Protein AF-A0A0D0GR26-F1 (afdb_monomer)

Structure (mmCIF, N/CA/C/O backbone):
data_AF-A0A0D0GR26-F1
#
_entry.id   AF-A0A0D0GR26-F1
#
loop_
_atom_site.group_PDB
_atom_site.id
_atom_site.type_symbol
_atom_site.label_atom_id
_atom_site.label_alt_id
_atom_site.label_comp_id
_atom_site.label_asym_id
_atom_site.label_entity_id
_atom_site.label_seq_id
_atom_site.pdbx_PDB_ins_code
_atom_site.Cartn_x
_atom_site.Cartn_y
_atom_site.Cartn_z
_atom_site.occupancy
_atom_site.B_iso_or_equiv
_atom_site.auth_seq_id
_atom_site.auth_comp_id
_atom_site.auth_asym_id
_atom_site.auth_atom_id
_atom_site.pdbx_PDB_model_num
ATOM 1 N N . MET A 1 1 ? -8.036 4.472 36.539 1.00 63.03 1 MET A N 1
ATOM 2 C CA . MET A 1 1 ? -9.226 4.873 35.751 1.00 63.03 1 MET A CA 1
ATOM 3 C C . MET A 1 1 ? -8.756 5.525 34.466 1.00 63.03 1 MET A C 1
ATOM 5 O O . MET A 1 1 ? -7.852 6.350 34.547 1.00 63.03 1 MET A O 1
ATOM 9 N N . SER A 1 2 ? -9.317 5.154 33.311 1.00 88.88 2 SER A N 1
ATOM 10 C CA . SER A 1 2 ? -8.983 5.806 32.033 1.00 88.88 2 SER A CA 1
ATOM 11 C C . SER A 1 2 ? -9.602 7.210 31.952 1.00 88.88 2 SER A C 1
ATOM 13 O O . SER A 1 2 ? -10.588 7.496 32.636 1.00 88.88 2 SER A O 1
ATOM 15 N N . ALA A 1 3 ? -9.047 8.093 31.115 1.00 91.19 3 ALA A N 1
ATOM 16 C CA . ALA A 1 3 ? -9.607 9.433 30.899 1.00 91.19 3 ALA A CA 1
ATOM 17 C C . ALA A 1 3 ? -11.064 9.371 30.398 1.00 91.19 3 ALA A C 1
ATOM 19 O O . ALA A 1 3 ? -11.921 10.122 30.859 1.00 91.19 3 ALA A O 1
ATOM 20 N N . LEU A 1 4 ? -11.366 8.409 29.519 1.00 91.38 4 LEU A N 1
ATOM 21 C CA . LEU A 1 4 ? -12.717 8.150 29.021 1.00 91.38 4 LEU A CA 1
ATOM 22 C C . LEU A 1 4 ? -13.673 7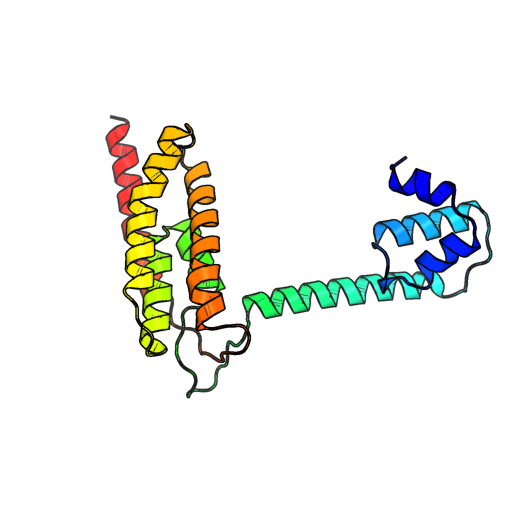.731 30.147 1.00 91.38 4 LEU A C 1
ATOM 24 O O . LEU A 1 4 ? -14.789 8.237 30.229 1.00 91.38 4 LEU A O 1
ATOM 28 N N . GLN A 1 5 ? -13.222 6.870 31.062 1.00 92.38 5 GLN A N 1
ATOM 29 C CA . GLN A 1 5 ? -14.011 6.448 32.219 1.00 92.38 5 GLN A CA 1
ATOM 30 C C . GLN A 1 5 ? -14.347 7.624 33.151 1.00 92.38 5 GLN A C 1
ATOM 32 O O . GLN A 1 5 ? -15.477 7.713 33.619 1.00 92.38 5 GLN A O 1
ATOM 37 N N . GLN A 1 6 ? -13.408 8.553 33.379 1.00 92.69 6 GLN A N 1
ATOM 38 C CA . GLN A 1 6 ? -13.654 9.764 34.181 1.00 92.69 6 GLN A CA 1
ATOM 39 C C . GLN A 1 6 ? -14.668 10.716 33.531 1.00 92.69 6 GLN A C 1
ATOM 41 O O . GLN A 1 6 ? -15.413 11.405 34.227 1.00 92.69 6 GLN A O 1
ATOM 46 N N . ILE A 1 7 ? -14.682 10.788 32.197 1.00 93.88 7 ILE A N 1
ATOM 47 C CA . ILE A 1 7 ? -15.666 11.581 31.453 1.00 93.88 7 ILE A CA 1
ATOM 48 C C . ILE A 1 7 ? -17.049 10.941 31.593 1.00 93.88 7 ILE A C 1
ATOM 50 O O . ILE A 1 7 ? -18.011 11.628 31.929 1.00 93.88 7 ILE A O 1
ATOM 54 N N . LEU A 1 8 ? -17.147 9.626 31.381 1.00 94.00 8 LEU A N 1
ATOM 55 C CA . LEU A 1 8 ? -18.414 8.895 31.457 1.00 94.00 8 LEU A CA 1
ATOM 56 C C . LEU A 1 8 ? -18.993 8.891 32.877 1.00 94.00 8 LEU A C 1
ATOM 58 O O . LEU A 1 8 ? -20.193 9.082 33.039 1.00 94.00 8 LEU A O 1
ATOM 62 N N . SER A 1 9 ? -18.161 8.797 33.918 1.00 92.94 9 SER A N 1
ATOM 63 C CA . SER A 1 9 ? -18.639 8.859 35.305 1.00 92.94 9 SER A CA 1
ATOM 64 C C . SER A 1 9 ? -19.268 10.207 35.678 1.00 92.94 9 SER A C 1
ATOM 66 O O . SER A 1 9 ? -20.011 10.282 36.649 1.00 92.94 9 SER A O 1
ATOM 68 N N . LYS A 1 10 ? -18.984 11.281 34.929 1.00 95.06 10 LYS A N 1
ATOM 69 C CA . LYS A 1 10 ? -19.600 12.606 35.127 1.00 95.06 10 LYS A CA 1
ATOM 70 C C . LYS A 1 10 ? -20.902 12.792 34.343 1.00 95.06 10 LYS A C 1
ATOM 72 O O . LYS A 1 10 ? -21.582 13.792 34.552 1.00 95.06 10 LYS A O 1
ATOM 77 N N . LYS A 1 11 ? -21.241 11.870 33.437 1.00 94.50 11 LYS A N 1
ATOM 78 C CA . LYS A 1 11 ? -22.473 11.932 32.645 1.00 94.50 11 LYS A CA 1
ATOM 79 C C . LYS A 1 11 ? -23.687 11.510 33.456 1.00 94.50 11 LYS A C 1
ATOM 81 O O . LYS A 1 11 ? -23.584 10.701 34.379 1.00 94.50 11 LYS A O 1
ATOM 86 N N . THR A 1 12 ? -24.840 12.046 33.082 1.00 95.81 12 THR A N 1
ATOM 87 C CA . THR A 1 12 ? -26.148 11.647 33.611 1.00 95.81 12 THR A CA 1
ATOM 88 C C . THR A 1 12 ? -26.560 10.270 33.091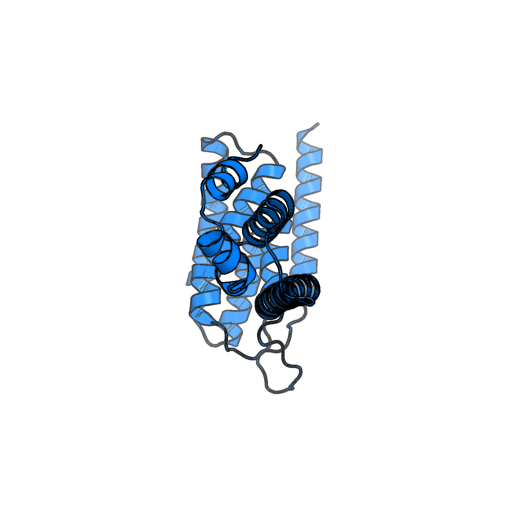 1.00 95.81 12 THR A C 1
ATOM 90 O O . THR A 1 12 ? -26.082 9.821 32.049 1.00 95.81 12 THR A O 1
ATOM 93 N N . ASP A 1 13 ? -27.492 9.606 33.774 1.00 94.94 13 ASP A N 1
ATOM 94 C CA . ASP A 1 13 ? -27.961 8.276 33.360 1.00 94.94 13 ASP A CA 1
ATOM 95 C C . ASP A 1 13 ? -28.618 8.311 31.976 1.00 94.94 13 ASP A C 1
ATOM 97 O O . ASP A 1 13 ? -28.379 7.430 31.159 1.00 94.94 13 ASP A O 1
ATOM 101 N N . LYS A 1 14 ? -29.357 9.384 31.655 1.00 93.56 14 LYS A N 1
ATOM 102 C CA . LYS A 1 14 ? -29.922 9.602 30.311 1.00 93.56 14 LYS A CA 1
ATOM 103 C C . LYS A 1 14 ? -28.841 9.681 29.237 1.00 93.56 14 LYS A C 1
ATOM 105 O O . LYS A 1 14 ? -28.995 9.108 28.161 1.00 93.56 14 LYS A O 1
ATOM 110 N N . GLU A 1 15 ? -27.751 10.390 29.520 1.00 94.06 15 GLU A N 1
ATOM 111 C CA . GLU A 1 15 ? -26.623 10.455 28.598 1.00 94.06 15 GLU A CA 1
ATOM 112 C C . GLU A 1 15 ? -25.936 9.100 28.465 1.00 94.06 15 GLU A C 1
ATOM 114 O O . GLU A 1 15 ? -25.590 8.730 27.355 1.00 94.06 15 GLU A O 1
ATOM 119 N N . LEU A 1 16 ? -25.751 8.339 29.545 1.00 94.25 16 LEU A N 1
ATOM 120 C CA . LEU A 1 16 ? -25.149 7.005 29.470 1.00 94.25 16 LEU A CA 1
ATOM 121 C C . LEU A 1 16 ? -26.048 6.009 28.720 1.00 94.25 16 LEU A C 1
ATOM 123 O O . LEU A 1 16 ? -25.548 5.219 27.919 1.00 94.25 16 LEU A O 1
ATOM 127 N N . LEU A 1 17 ? -27.370 6.098 28.900 1.00 93.19 17 LEU A N 1
ATOM 128 C CA . LEU A 1 17 ? -28.356 5.324 28.141 1.00 93.19 17 LEU A CA 1
ATOM 129 C C . LEU A 1 17 ? -28.271 5.620 26.637 1.00 93.19 17 LEU A C 1
ATOM 131 O O . LEU A 1 17 ? -28.429 4.722 25.812 1.00 93.19 17 LEU A O 1
ATOM 135 N N . PHE A 1 18 ? -27.957 6.862 26.255 1.00 93.69 18 PHE A N 1
ATOM 136 C CA . PHE A 1 18 ? -27.741 7.209 24.851 1.00 93.69 18 PHE A CA 1
ATOM 137 C C . PHE A 1 18 ? -26.588 6.409 24.225 1.00 93.69 18 PHE A C 1
ATOM 139 O O . PHE A 1 18 ? -26.728 5.974 23.082 1.00 93.69 18 PHE A O 1
ATOM 146 N N . TYR A 1 19 ? -25.499 6.159 24.968 1.00 93.56 19 TYR A N 1
ATOM 147 C CA . TYR A 1 19 ? -24.352 5.391 24.464 1.00 93.56 19 TYR A CA 1
ATOM 148 C C . TYR A 1 19 ? -24.732 3.946 24.151 1.00 93.56 19 TYR A C 1
ATOM 150 O O . TYR A 1 19 ? -24.358 3.433 23.098 1.00 93.56 19 TYR A O 1
ATOM 158 N N . ILE A 1 20 ? -25.475 3.299 25.052 1.00 93.12 20 ILE A N 1
ATOM 159 C CA . ILE A 1 20 ? -25.858 1.893 24.880 1.00 93.12 20 ILE A CA 1
ATOM 160 C C . ILE A 1 20 ? -26.982 1.705 23.854 1.00 93.12 20 ILE A C 1
ATOM 162 O O . ILE A 1 20 ? -27.029 0.669 23.205 1.00 93.12 20 ILE A O 1
ATOM 166 N N . ASN A 1 21 ? -27.825 2.722 23.639 1.00 91.44 21 ASN A N 1
ATOM 167 C CA . ASN A 1 21 ? -28.900 2.687 22.641 1.00 91.44 21 ASN A CA 1
ATOM 168 C C . ASN A 1 21 ? -28.448 3.114 21.231 1.00 91.44 21 ASN A C 1
ATOM 170 O O . ASN A 1 21 ? -29.140 2.839 20.256 1.00 91.44 21 ASN A O 1
ATOM 174 N N . ASN A 1 22 ? -27.308 3.802 21.100 1.00 91.12 22 ASN A N 1
ATOM 175 C CA . ASN A 1 22 ? -26.753 4.260 19.819 1.00 91.12 22 ASN A CA 1
ATOM 176 C C . ASN A 1 22 ? -25.344 3.700 19.628 1.00 91.12 22 ASN A C 1
ATOM 178 O O . ASN A 1 22 ? -24.375 4.445 19.451 1.00 91.12 22 ASN A O 1
ATOM 182 N N . ILE A 1 23 ? -25.226 2.375 19.705 1.00 89.69 23 ILE A N 1
ATOM 183 C CA . ILE A 1 23 ? -23.942 1.670 19.681 1.00 89.69 23 ILE A CA 1
ATOM 184 C C . ILE A 1 23 ? -23.119 2.127 18.473 1.00 89.69 23 ILE A C 1
ATOM 186 O O . ILE A 1 23 ? -21.938 2.427 18.622 1.00 89.69 23 ILE A O 1
ATOM 190 N N . ASP A 1 24 ? -23.744 2.251 17.297 1.00 86.88 24 ASP A N 1
ATOM 191 C CA . ASP A 1 24 ? -23.166 2.681 16.015 1.00 86.88 24 ASP A CA 1
ATOM 192 C C . ASP A 1 24 ? -22.475 4.055 16.044 1.00 86.88 24 ASP A C 1
ATOM 194 O O . ASP A 1 24 ? -21.544 4.275 15.268 1.00 86.88 24 ASP A O 1
ATOM 198 N N . LYS A 1 25 ? -22.861 4.946 16.963 1.00 90.81 25 LYS A N 1
ATOM 199 C CA . LYS A 1 25 ? -22.309 6.307 17.087 1.00 90.81 25 LYS A CA 1
ATOM 200 C C . LYS A 1 25 ? -21.126 6.410 18.045 1.00 90.81 25 LYS A C 1
ATOM 202 O O . LYS A 1 25 ? -20.508 7.471 18.148 1.00 90.81 25 LYS A O 1
ATOM 207 N N . HIS A 1 26 ? -20.803 5.332 18.753 1.00 91.88 26 HIS A N 1
ATOM 208 C CA . HIS A 1 26 ? -19.790 5.331 19.802 1.00 91.88 26 HIS A CA 1
ATOM 209 C C . HIS A 1 26 ? -18.787 4.195 19.623 1.00 91.88 26 HIS A C 1
ATOM 211 O O . HIS A 1 26 ? -19.043 3.203 18.940 1.00 91.88 26 HIS A O 1
ATOM 217 N N . THR A 1 27 ? -17.611 4.339 20.233 1.00 91.69 27 THR A N 1
ATOM 218 C CA . THR A 1 27 ? -16.614 3.266 20.261 1.00 91.69 27 THR A CA 1
ATOM 219 C C . THR A 1 27 ? -17.074 2.137 21.177 1.00 91.69 27 THR A C 1
ATOM 221 O O . THR A 1 27 ? -17.760 2.370 22.173 1.00 91.69 27 THR A O 1
ATOM 224 N N . ASP A 1 28 ? -16.650 0.912 20.870 1.00 93.06 28 ASP A N 1
ATOM 225 C CA . ASP A 1 28 ? -17.017 -0.276 21.647 1.00 93.06 28 ASP A CA 1
ATOM 226 C C . ASP A 1 28 ? -16.588 -0.136 23.119 1.00 93.06 28 ASP A C 1
ATOM 228 O O . ASP A 1 28 ? -17.311 -0.529 24.033 1.00 93.06 28 ASP A O 1
ATOM 232 N N . GLU A 1 29 ? -15.438 0.503 23.360 1.00 92.81 29 GLU A N 1
ATOM 233 C CA . GLU A 1 29 ? -14.955 0.839 24.701 1.00 92.81 29 GLU A CA 1
ATOM 234 C C . GLU A 1 29 ? -15.897 1.809 25.431 1.00 92.81 29 GLU A C 1
ATOM 236 O O . GLU A 1 29 ? -16.255 1.562 26.582 1.00 92.81 29 GLU A O 1
ATOM 241 N N . ALA A 1 30 ? -16.344 2.883 24.771 1.00 93.94 30 ALA A N 1
ATOM 242 C CA . ALA A 1 30 ? -17.238 3.863 25.384 1.00 93.94 30 ALA A CA 1
ATOM 243 C C . ALA A 1 30 ? -18.594 3.246 25.761 1.00 93.94 30 ALA A C 1
ATOM 245 O O . ALA A 1 30 ? -19.110 3.525 26.841 1.00 93.94 30 ALA A O 1
ATOM 246 N N . VAL A 1 31 ? -19.137 2.369 24.910 1.00 95.00 31 VAL A N 1
ATOM 247 C CA . VAL A 1 31 ? -20.394 1.647 25.170 1.00 95.00 31 VAL A CA 1
ATOM 248 C C . VAL A 1 31 ? -20.244 0.695 26.363 1.00 95.00 31 VAL A C 1
ATOM 250 O O . VAL A 1 31 ? -21.091 0.693 27.256 1.00 95.00 31 VAL A O 1
ATOM 253 N N . ARG A 1 32 ? -19.138 -0.062 26.444 1.00 94.62 32 ARG A N 1
ATOM 254 C CA . ARG A 1 32 ? -18.857 -0.961 27.582 1.00 94.62 32 ARG A CA 1
ATOM 255 C C . ARG A 1 32 ? -18.706 -0.203 28.897 1.00 94.62 32 ARG A C 1
ATOM 257 O O . ARG A 1 32 ? -19.238 -0.632 29.918 1.00 94.62 32 ARG A O 1
ATOM 264 N N . LEU A 1 33 ? -17.988 0.918 28.876 1.00 95.62 33 LEU A N 1
ATOM 265 C CA . LEU A 1 33 ? -17.796 1.751 30.061 1.00 95.62 33 LEU A CA 1
ATOM 266 C C . LEU A 1 33 ? -19.105 2.414 30.507 1.00 95.62 33 LEU A C 1
ATOM 268 O O . LEU A 1 33 ? -19.358 2.488 31.707 1.00 95.62 33 LEU A O 1
ATOM 272 N N . ALA A 1 34 ? -19.952 2.844 29.567 1.00 94.94 34 ALA A N 1
ATOM 273 C CA . ALA A 1 34 ? -21.267 3.394 29.882 1.00 94.94 34 ALA A CA 1
ATOM 274 C C . ALA A 1 34 ? -22.190 2.344 30.519 1.00 94.94 34 ALA A C 1
ATOM 276 O O . ALA A 1 34 ? -22.806 2.622 31.547 1.00 94.94 34 ALA A O 1
ATOM 277 N N . LEU A 1 35 ? -22.221 1.121 29.975 1.00 94.62 35 LEU A N 1
ATOM 278 C CA . LEU A 1 35 ? -22.966 0.001 30.558 1.00 94.62 35 LEU A CA 1
ATOM 279 C C . LEU A 1 35 ? -22.476 -0.331 31.978 1.00 94.62 35 LEU A C 1
ATOM 281 O O . LEU A 1 35 ? -23.282 -0.507 32.890 1.00 94.62 35 LEU A O 1
ATOM 285 N N . ALA A 1 36 ? -21.157 -0.386 32.183 1.00 94.25 36 ALA A N 1
ATOM 286 C CA . ALA A 1 36 ? -20.570 -0.661 33.494 1.00 94.25 36 ALA A CA 1
ATOM 287 C C . ALA A 1 36 ? -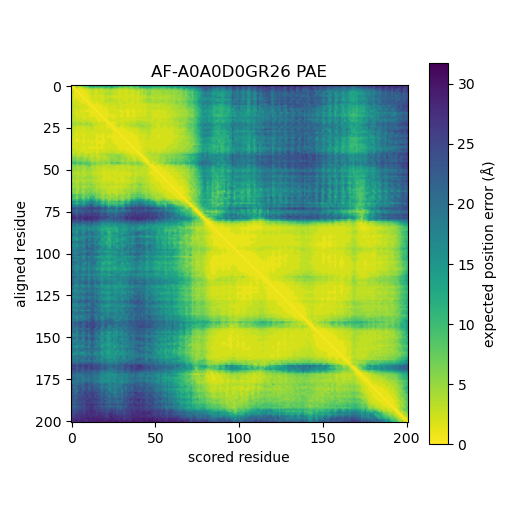20.930 0.415 34.534 1.00 94.25 36 ALA A C 1
ATOM 289 O O . ALA A 1 36 ? -21.221 0.090 35.686 1.00 94.25 36 ALA A O 1
ATOM 290 N N . GLU A 1 37 ? -20.940 1.686 34.130 1.00 94.44 37 GLU A N 1
ATOM 291 C CA . GLU A 1 37 ? -21.315 2.802 35.000 1.00 94.44 37 GLU A CA 1
ATOM 292 C C . GLU A 1 37 ? -22.818 2.791 35.332 1.00 94.44 37 GLU A C 1
ATOM 294 O O . GLU A 1 37 ? -23.176 2.977 36.492 1.00 94.44 37 GLU A O 1
ATOM 299 N N . LEU A 1 38 ? -23.697 2.487 34.370 1.00 94.31 38 LEU A N 1
ATOM 300 C CA . LEU A 1 38 ? -25.141 2.338 34.616 1.00 94.31 38 LEU A CA 1
ATOM 301 C C . LEU A 1 38 ? -25.450 1.202 35.599 1.00 94.31 38 LEU A C 1
ATOM 303 O O . LEU A 1 38 ? -26.243 1.385 36.523 1.00 94.31 38 LEU A O 1
ATOM 307 N N . ARG A 1 39 ? -24.761 0.060 35.466 1.00 92.69 39 ARG A N 1
ATOM 308 C CA . ARG A 1 39 ? -24.864 -1.049 36.428 1.00 92.69 39 ARG A CA 1
ATOM 309 C C . ARG A 1 39 ? -24.407 -0.642 37.819 1.00 92.69 39 ARG A C 1
ATOM 311 O O . ARG A 1 39 ? -25.076 -0.943 38.798 1.00 92.69 39 ARG A O 1
ATOM 318 N N . LYS A 1 40 ? -23.284 0.074 37.917 1.00 93.88 40 LYS A N 1
ATOM 319 C CA . LYS A 1 40 ? -22.771 0.580 39.197 1.00 93.88 40 LYS A CA 1
ATOM 320 C C . LYS A 1 40 ? -23.780 1.502 39.893 1.00 93.88 40 LYS A C 1
ATOM 322 O O . LYS A 1 40 ? -23.813 1.551 41.119 1.00 93.88 40 LYS A O 1
ATOM 327 N N . ARG A 1 41 ? -24.591 2.222 39.115 1.00 93.88 41 ARG A N 1
ATOM 328 C CA . ARG A 1 41 ? -25.653 3.112 39.599 1.00 93.88 41 ARG A CA 1
ATOM 329 C C . ARG A 1 41 ? -26.987 2.405 39.854 1.00 93.88 41 ARG A C 1
ATOM 331 O O . ARG A 1 41 ? -27.920 3.070 40.286 1.00 93.88 41 ARG A O 1
ATOM 338 N N . ASN A 1 42 ? -27.077 1.090 39.622 1.00 90.62 42 ASN A N 1
ATOM 339 C CA . ASN A 1 42 ? -28.315 0.305 39.702 1.00 90.62 42 ASN A CA 1
ATOM 340 C C . ASN A 1 42 ? -29.464 0.900 38.865 1.00 90.62 42 ASN A C 1
ATOM 342 O O . ASN A 1 42 ? -30.618 0.879 39.284 1.00 90.62 42 ASN A O 1
ATOM 346 N N . VAL A 1 43 ? -29.148 1.458 37.693 1.00 91.38 43 VAL A N 1
ATOM 347 C CA . VAL A 1 43 ? -30.166 1.946 36.754 1.00 91.38 43 VAL A CA 1
ATOM 348 C C . VAL A 1 43 ? -30.859 0.747 36.113 1.00 91.38 43 VAL A C 1
ATOM 350 O O . VAL A 1 43 ? -30.189 -0.206 35.714 1.00 91.38 43 VAL A O 1
ATOM 353 N N . GLU A 1 44 ? -32.185 0.797 35.994 1.00 87.94 44 GLU A N 1
ATOM 354 C CA . GLU A 1 44 ? -32.947 -0.228 35.278 1.00 87.94 44 GLU A CA 1
ATOM 355 C C . GLU A 1 44 ? -32.555 -0.245 33.796 1.00 87.94 44 GLU A C 1
ATOM 357 O O . GLU A 1 44 ? -32.579 0.776 33.103 1.00 87.94 44 GLU A O 1
ATOM 362 N N . LEU A 1 45 ? -32.165 -1.425 33.322 1.00 87.56 45 LEU A N 1
ATOM 363 C CA . LEU A 1 45 ? -31.724 -1.663 31.956 1.00 87.56 45 LEU A CA 1
ATOM 364 C C . LEU A 1 45 ? -32.723 -2.582 31.243 1.00 87.56 45 LEU A C 1
ATOM 366 O O . LEU A 1 45 ? -33.307 -3.445 31.894 1.00 87.56 45 LEU A O 1
ATOM 370 N N . PRO A 1 46 ? -32.900 -2.450 29.917 1.00 84.81 46 PRO A N 1
ATOM 371 C CA . PRO A 1 46 ? -33.716 -3.388 29.153 1.00 84.81 46 PRO A CA 1
ATOM 372 C C . PRO A 1 46 ? -33.170 -4.822 29.241 1.00 84.81 46 PRO A C 1
ATOM 374 O O . PRO A 1 46 ? -31.963 -5.025 29.107 1.00 84.81 46 PRO A O 1
ATOM 377 N N . ASP A 1 47 ? -34.058 -5.812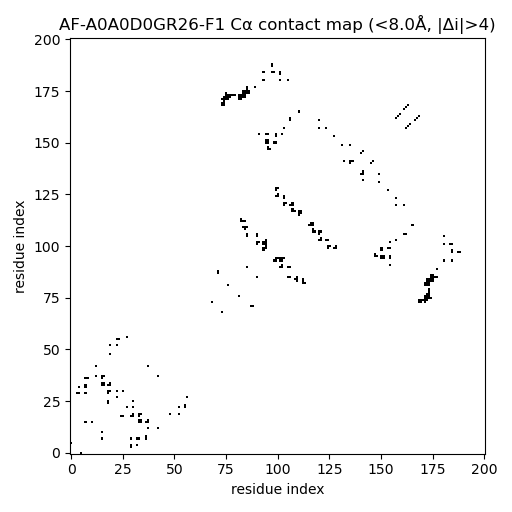 29.369 1.00 80.62 47 ASP A N 1
ATOM 378 C CA . ASP A 1 47 ? -33.713 -7.229 29.598 1.00 80.62 47 ASP A CA 1
ATOM 379 C C . ASP A 1 47 ? -32.771 -7.843 28.541 1.00 80.62 47 ASP A C 1
ATOM 381 O O . ASP A 1 47 ? -32.071 -8.816 28.816 1.00 80.62 47 ASP A O 1
ATOM 385 N N . GLN A 1 48 ? -32.730 -7.283 27.327 1.00 86.44 48 GLN A N 1
ATOM 386 C CA . GLN A 1 48 ? -31.927 -7.788 26.203 1.00 86.44 48 GLN A CA 1
ATOM 387 C C . GLN A 1 48 ? -30.743 -6.892 25.820 1.00 86.44 48 GLN A C 1
ATOM 389 O O . GLN A 1 48 ? -30.000 -7.222 24.896 1.00 86.44 48 GLN A O 1
ATOM 394 N N . ILE A 1 49 ? -30.503 -5.799 26.551 1.00 87.69 49 ILE A N 1
ATOM 395 C CA . ILE A 1 49 ? -29.536 -4.772 26.140 1.00 87.69 49 ILE A CA 1
ATOM 396 C C . ILE A 1 49 ? -28.115 -5.321 25.956 1.00 87.69 49 ILE A C 1
ATOM 398 O O . ILE A 1 49 ? -27.365 -4.861 25.103 1.00 87.69 49 ILE A O 1
ATOM 402 N N . GLU A 1 50 ? -27.730 -6.330 26.736 1.00 87.25 50 GLU A N 1
ATOM 403 C CA . GLU A 1 50 ? -26.404 -6.950 26.644 1.00 87.25 50 GLU A CA 1
ATOM 404 C C . GLU A 1 50 ? -26.236 -7.758 25.362 1.00 87.25 50 GLU A C 1
ATOM 406 O O . GLU A 1 50 ? -25.199 -7.664 24.703 1.00 87.25 50 GLU A O 1
ATOM 411 N N . LEU A 1 51 ? -27.276 -8.512 25.000 1.00 88.44 51 LEU A N 1
ATOM 412 C CA . LEU A 1 51 ? -27.316 -9.290 23.769 1.00 88.44 51 LEU A CA 1
ATOM 413 C C . LEU A 1 51 ? -27.292 -8.352 22.558 1.00 88.44 51 LEU A C 1
ATOM 415 O O . LEU A 1 51 ? -26.534 -8.595 21.618 1.00 88.44 51 LEU A O 1
ATOM 419 N N . ASP A 1 52 ? -28.035 -7.246 22.621 1.00 88.69 52 ASP A N 1
ATOM 420 C CA . ASP A 1 52 ? -28.072 -6.223 21.573 1.00 88.69 52 ASP A CA 1
ATOM 421 C C . ASP A 1 52 ? -26.715 -5.523 21.410 1.00 88.69 52 ASP A C 1
ATOM 423 O O . ASP A 1 52 ? -26.234 -5.332 20.287 1.00 88.69 52 ASP A O 1
ATOM 427 N N . ILE A 1 53 ? -26.046 -5.197 22.523 1.00 92.25 53 ILE A N 1
ATOM 428 C CA . ILE A 1 53 ? -24.696 -4.619 22.516 1.00 92.25 53 ILE A CA 1
ATOM 429 C C . ILE A 1 53 ? -23.686 -5.585 21.894 1.00 92.25 53 ILE A C 1
ATOM 431 O O . ILE A 1 53 ? -22.899 -5.191 21.025 1.00 92.25 53 ILE A O 1
ATOM 435 N N . GLU A 1 54 ? -23.706 -6.853 22.306 1.00 91.06 54 GLU A N 1
ATOM 436 C CA . GLU A 1 54 ? -22.789 -7.861 21.780 1.00 91.06 54 GLU A CA 1
ATOM 437 C C . GLU A 1 54 ? -23.034 -8.128 20.287 1.00 91.06 54 GLU A C 1
ATOM 439 O O . GLU A 1 54 ? -22.078 -8.201 19.503 1.00 91.06 54 GLU A O 1
ATOM 444 N N . ALA A 1 55 ? -24.300 -8.210 19.867 1.00 90.75 55 ALA A N 1
ATOM 445 C CA . ALA A 1 55 ? -24.680 -8.330 18.464 1.00 90.75 55 ALA A CA 1
ATOM 446 C C . ALA A 1 55 ? -24.194 -7.120 17.648 1.00 90.75 55 ALA A C 1
ATOM 448 O O . ALA A 1 55 ? -23.586 -7.296 16.588 1.00 90.75 55 ALA A O 1
ATOM 449 N N . GLY A 1 56 ? -24.364 -5.901 18.169 1.00 89.25 56 GLY A N 1
ATOM 450 C CA . GLY A 1 56 ? -23.877 -4.668 17.548 1.00 89.25 56 GLY A CA 1
ATOM 451 C C . GLY A 1 56 ? -22.357 -4.653 17.345 1.00 89.25 56 GLY A C 1
ATOM 452 O O . GLY A 1 56 ? -21.878 -4.286 16.264 1.00 89.25 56 GLY A O 1
ATOM 453 N N . PHE A 1 57 ? -21.584 -5.110 18.336 1.00 92.81 57 PHE A N 1
ATOM 454 C CA . PHE A 1 57 ? -20.127 -5.244 18.212 1.00 92.81 57 PHE A CA 1
ATOM 455 C C . PHE A 1 57 ? -19.726 -6.302 17.180 1.00 92.81 57 PHE A C 1
ATOM 457 O O . PHE A 1 57 ? -18.848 -6.044 16.352 1.00 92.81 57 PHE A O 1
ATOM 464 N N . LYS A 1 58 ? -20.388 -7.468 17.169 1.00 92.38 58 LYS A N 1
ATOM 465 C CA . LYS A 1 58 ? -20.129 -8.526 16.176 1.00 92.38 58 LYS A CA 1
ATOM 466 C C . LYS A 1 58 ? -20.412 -8.046 14.754 1.00 92.38 58 LYS A C 1
ATOM 468 O O . LYS A 1 58 ? -19.555 -8.204 13.888 1.00 92.38 58 LYS A O 1
ATOM 473 N N . ILE A 1 59 ? -21.554 -7.398 14.518 1.00 89.81 59 ILE A N 1
ATOM 474 C CA . ILE A 1 59 ? -21.921 -6.846 13.203 1.00 89.81 59 ILE A CA 1
ATOM 475 C C . ILE A 1 59 ? -20.883 -5.820 12.734 1.00 89.81 59 ILE A C 1
ATOM 477 O O . ILE A 1 59 ? -20.467 -5.835 11.575 1.00 89.81 59 ILE A O 1
ATOM 481 N N . ARG A 1 60 ? -20.418 -4.940 13.627 1.00 88.50 60 ARG A N 1
ATOM 482 C CA . ARG A 1 60 ? -19.372 -3.963 13.300 1.00 88.50 60 ARG A CA 1
ATOM 483 C C . ARG A 1 60 ? -18.047 -4.633 12.962 1.00 88.50 60 ARG A C 1
ATOM 485 O O . ARG A 1 60 ? -17.426 -4.257 11.969 1.00 88.50 60 ARG A O 1
ATOM 492 N N . ALA A 1 61 ? -17.623 -5.609 13.761 1.00 88.50 61 ALA A N 1
ATOM 493 C CA . ALA A 1 61 ? -16.403 -6.363 13.506 1.00 88.50 61 ALA A CA 1
ATOM 494 C C . ALA A 1 61 ? -16.471 -7.063 12.140 1.00 88.50 61 ALA A C 1
ATOM 496 O O . ALA A 1 61 ? -15.538 -6.933 11.349 1.00 88.50 61 ALA A O 1
ATOM 497 N N . ILE A 1 62 ? -17.600 -7.708 11.822 1.00 88.81 62 ILE A N 1
ATOM 498 C CA . ILE A 1 62 ? -17.854 -8.320 10.510 1.00 88.81 62 ILE A CA 1
ATOM 499 C C . ILE A 1 62 ? -17.753 -7.269 9.401 1.00 88.81 62 ILE A C 1
ATOM 501 O O . ILE A 1 62 ? -16.968 -7.458 8.480 1.00 88.81 62 ILE A O 1
ATOM 505 N N . ARG A 1 63 ? -18.426 -6.118 9.525 1.00 86.75 63 ARG A N 1
ATOM 506 C CA . ARG A 1 63 ? -18.375 -5.039 8.522 1.00 86.75 63 ARG A CA 1
ATOM 507 C C . ARG A 1 63 ? -16.956 -4.507 8.291 1.00 86.75 63 ARG A C 1
ATOM 509 O O . ARG A 1 63 ? -16.571 -4.220 7.160 1.00 86.75 63 ARG A O 1
ATOM 516 N N . VAL A 1 64 ? -16.159 -4.357 9.352 1.00 84.25 64 VAL A N 1
ATOM 517 C CA . VAL A 1 64 ? -14.749 -3.941 9.246 1.00 84.25 64 VAL A CA 1
ATOM 518 C C . VAL A 1 64 ? -13.924 -5.004 8.520 1.00 84.25 64 VAL A C 1
ATOM 520 O O . VAL A 1 64 ? -13.096 -4.663 7.672 1.00 84.25 64 VAL A O 1
ATOM 523 N N . LEU A 1 65 ? -14.152 -6.282 8.826 1.00 82.38 65 LEU A N 1
ATOM 524 C CA . LEU A 1 65 ? -13.480 -7.400 8.169 1.00 82.38 65 LEU A CA 1
ATOM 525 C C . LEU A 1 65 ? -13.892 -7.539 6.700 1.00 82.38 65 LEU A C 1
ATOM 527 O O . LEU A 1 65 ? 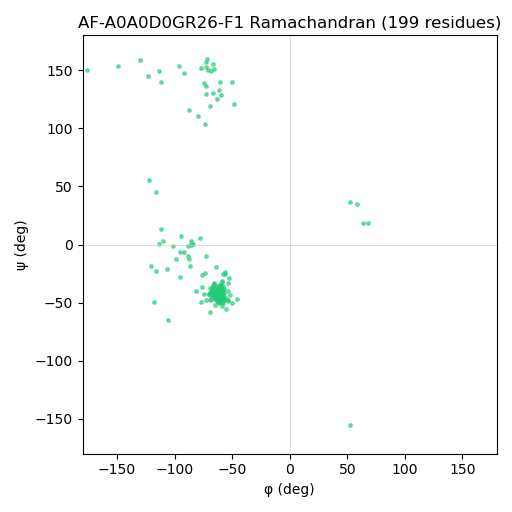-13.017 -7.747 5.864 1.00 82.38 65 LEU A O 1
ATOM 531 N N . GLU A 1 66 ? -15.171 -7.369 6.375 1.00 78.81 66 GLU A N 1
ATOM 532 C CA . GLU A 1 66 ? -15.695 -7.353 5.006 1.00 78.81 66 GLU A CA 1
ATOM 533 C C . GLU A 1 66 ? -15.087 -6.208 4.207 1.00 78.81 66 GLU A C 1
ATOM 535 O O . GLU A 1 66 ? -14.465 -6.459 3.180 1.00 78.81 66 GLU A O 1
ATOM 540 N N . LYS A 1 67 ? -15.114 -4.979 4.735 1.00 75.50 67 LYS A N 1
ATOM 541 C CA . LYS A 1 67 ? -14.464 -3.824 4.100 1.00 75.50 67 LYS A CA 1
ATOM 542 C C . LYS A 1 67 ? -12.965 -4.052 3.899 1.00 75.50 67 LYS A C 1
ATOM 544 O O . LYS A 1 67 ? -12.405 -3.693 2.866 1.00 75.50 67 LYS A O 1
ATOM 549 N N . LYS A 1 68 ? -12.283 -4.664 4.875 1.00 71.31 68 LYS A N 1
ATOM 550 C CA . LYS A 1 68 ? -10.868 -5.037 4.733 1.00 71.31 68 LYS A CA 1
ATOM 551 C C . LYS A 1 68 ? -10.696 -6.090 3.638 1.00 71.31 68 LYS A C 1
ATOM 553 O O . LYS A 1 68 ? -9.781 -5.962 2.836 1.00 71.31 68 LYS A O 1
ATOM 558 N N . LYS A 1 69 ? -11.546 -7.118 3.586 1.00 67.69 69 LYS A N 1
ATOM 559 C CA . LYS A 1 69 ? -11.524 -8.151 2.543 1.00 67.69 69 LYS A CA 1
ATOM 560 C C . LYS A 1 69 ? -11.718 -7.519 1.162 1.00 67.69 69 LYS A C 1
ATOM 562 O O . LYS A 1 69 ? -10.864 -7.742 0.312 1.00 67.69 69 LYS A O 1
ATOM 567 N N . GLU A 1 70 ? -12.727 -6.665 0.993 1.00 63.31 70 GLU A N 1
ATOM 568 C CA . GLU A 1 70 ? -12.991 -5.894 -0.229 1.00 63.31 70 GLU A CA 1
ATOM 569 C C . GLU A 1 70 ? -11.771 -5.097 -0.688 1.00 63.31 70 GLU A C 1
ATOM 571 O O . GLU A 1 70 ? -11.363 -5.255 -1.828 1.00 63.31 70 GLU A O 1
ATOM 576 N N . ILE A 1 71 ? -11.107 -4.342 0.197 1.00 64.50 71 ILE A N 1
ATOM 577 C CA . ILE A 1 71 ? -9.896 -3.564 -0.152 1.00 64.50 71 ILE A CA 1
ATOM 578 C C . ILE A 1 71 ? -8.820 -4.434 -0.816 1.00 64.50 71 ILE A C 1
ATOM 580 O O . ILE A 1 71 ? -8.050 -3.970 -1.659 1.00 64.50 71 ILE A O 1
ATOM 584 N N . TRP A 1 72 ? -8.736 -5.699 -0.416 1.00 59.91 72 TRP A N 1
ATOM 585 C CA . TRP A 1 72 ? -7.637 -6.563 -0.793 1.00 59.91 72 TRP A CA 1
ATOM 586 C C . TRP A 1 72 ? -7.971 -7.641 -1.838 1.00 59.91 72 TRP A C 1
ATOM 588 O O . TRP A 1 72 ? -7.043 -8.174 -2.451 1.00 59.91 72 TRP A O 1
ATOM 598 N N . THR A 1 73 ? -9.245 -7.996 -2.012 1.00 61.22 73 THR A N 1
ATOM 599 C CA . THR A 1 73 ? -9.740 -8.896 -3.072 1.00 61.22 73 THR A CA 1
ATOM 600 C C . THR A 1 73 ? -10.595 -8.154 -4.095 1.00 61.22 73 THR A C 1
ATOM 602 O O . THR A 1 73 ? -11.294 -8.795 -4.873 1.00 61.22 73 THR A O 1
ATOM 605 N N . GLU A 1 74 ? -10.558 -6.819 -4.071 1.00 60.88 74 GLU A N 1
ATOM 606 C CA . GLU A 1 74 ? -11.318 -5.950 -4.961 1.00 60.88 74 GLU A CA 1
ATOM 607 C C . GLU A 1 74 ? -11.159 -6.421 -6.404 1.00 60.88 74 GLU A C 1
ATOM 609 O O . GLU A 1 74 ? -10.042 -6.490 -6.931 1.00 60.88 74 GLU A O 1
ATOM 614 N N . ASN A 1 75 ? -12.304 -6.744 -7.001 1.00 60.34 75 ASN A N 1
ATOM 615 C CA . ASN A 1 75 ? -12.486 -6.948 -8.426 1.00 60.34 75 ASN A CA 1
ATOM 616 C C . ASN A 1 75 ? -11.724 -8.113 -9.068 1.00 60.34 75 ASN A C 1
ATOM 618 O O . ASN A 1 75 ? -11.581 -8.134 -10.289 1.00 60.34 75 ASN A O 1
ATOM 622 N N . VAL A 1 76 ? -11.248 -9.079 -8.279 1.00 61.28 76 VAL A N 1
ATOM 623 C CA . VAL A 1 76 ? -10.716 -10.325 -8.840 1.00 61.28 76 VAL A CA 1
ATOM 624 C C . VAL A 1 76 ? -11.891 -11.173 -9.328 1.00 61.28 76 VAL A C 1
ATOM 626 O O . VAL A 1 76 ? -12.601 -11.766 -8.519 1.00 61.28 76 VAL A O 1
ATOM 629 N N . GLU A 1 77 ? -12.105 -11.207 -10.640 1.00 68.56 77 GLU A N 1
ATOM 630 C CA . GLU A 1 77 ? -13.128 -12.031 -11.287 1.00 68.56 77 GLU A CA 1
ATOM 631 C C . GLU A 1 77 ? -12.483 -13.142 -12.117 1.00 68.56 77 GLU A C 1
ATOM 633 O O . GLU A 1 77 ? -11.487 -12.925 -12.806 1.00 68.56 77 GLU A O 1
ATOM 638 N N . GLU A 1 78 ? -13.069 -14.338 -12.066 1.00 60.69 78 GLU A N 1
ATOM 639 C CA . GLU A 1 78 ? -12.598 -15.508 -12.822 1.00 60.69 78 GLU A CA 1
ATOM 640 C C . GLU A 1 78 ? -13.171 -15.573 -14.251 1.00 60.69 78 GLU A C 1
ATOM 642 O O . GLU A 1 78 ? -12.889 -16.517 -14.988 1.00 60.69 78 GLU A O 1
ATOM 647 N N . TYR A 1 79 ? -13.954 -14.574 -14.680 1.00 61.62 79 TYR A N 1
ATOM 648 C CA . TYR A 1 79 ? -14.469 -14.521 -16.049 1.00 61.62 79 TYR A CA 1
ATOM 649 C C . TYR A 1 79 ? -13.327 -14.321 -17.056 1.00 61.62 79 TYR A C 1
ATOM 651 O O . TYR A 1 79 ? -12.501 -13.416 -16.927 1.00 61.62 79 TYR A O 1
ATOM 659 N N . LEU A 1 80 ? -13.313 -15.162 -18.094 1.00 61.31 80 LEU A N 1
ATOM 660 C CA . LEU A 1 80 ? -12.222 -15.293 -19.069 1.00 61.31 80 LEU A CA 1
ATOM 661 C C . LEU A 1 80 ? -11.877 -13.984 -19.817 1.00 61.31 80 LEU A C 1
ATOM 663 O O . LEU A 1 80 ? -10.752 -13.813 -20.285 1.00 61.31 80 LEU A O 1
ATOM 667 N N . GLU A 1 81 ? -12.837 -13.062 -19.926 1.00 74.94 81 GLU A N 1
ATOM 668 C CA . GLU A 1 81 ? -12.733 -11.829 -20.721 1.00 74.94 81 GLU A CA 1
ATOM 669 C C . GLU A 1 81 ? -12.117 -10.641 -19.964 1.00 74.94 81 GLU A C 1
ATOM 671 O O . GLU A 1 81 ? -11.741 -9.644 -20.582 1.00 74.94 81 GLU A O 1
ATOM 676 N N . ALA A 1 82 ? -11.963 -10.729 -18.639 1.00 82.25 82 ALA A N 1
ATOM 677 C CA . ALA A 1 82 ? -11.368 -9.649 -17.857 1.00 82.25 82 ALA A CA 1
ATOM 678 C C . ALA A 1 82 ? -9.861 -9.489 -18.173 1.00 82.25 82 ALA A C 1
ATOM 680 O O . ALA A 1 82 ? -9.180 -10.476 -18.482 1.00 82.25 82 ALA A O 1
ATOM 681 N N . PRO A 1 83 ? -9.288 -8.274 -18.090 1.00 87.12 83 PRO A N 1
ATOM 682 C CA . PRO A 1 83 ? -7.851 -8.078 -18.268 1.00 87.12 83 PRO A CA 1
ATOM 683 C C . PRO A 1 83 ? -7.045 -8.756 -17.149 1.00 87.12 83 PRO A C 1
ATOM 685 O O . PRO A 1 83 ? -7.503 -8.877 -16.014 1.00 87.12 83 PRO A O 1
ATOM 688 N N . GLU A 1 84 ? -5.816 -9.181 -17.458 1.00 91.25 84 GLU A N 1
ATOM 689 C CA . GLU A 1 84 ? -4.881 -9.719 -16.461 1.00 91.25 84 GLU A CA 1
ATOM 690 C C . GLU A 1 84 ? -4.058 -8.625 -15.802 1.00 91.25 84 GLU A C 1
ATOM 692 O O . GLU A 1 84 ? -3.181 -8.022 -16.435 1.00 91.25 84 GLU A O 1
ATOM 697 N N . TYR A 1 85 ? -4.263 -8.458 -14.498 1.00 92.69 85 TYR A N 1
ATOM 698 C CA . TYR A 1 85 ? -3.465 -7.563 -13.674 1.00 92.69 85 TYR A CA 1
ATOM 699 C C . TYR A 1 85 ? -2.826 -8.306 -12.509 1.00 92.69 85 TYR A C 1
ATOM 701 O O . TYR A 1 85 ? -3.401 -9.214 -11.906 1.00 92.69 85 TYR A O 1
ATOM 709 N N . TYR A 1 86 ? -1.619 -7.881 -12.150 1.00 93.25 86 TYR A N 1
ATOM 710 C CA . TYR A 1 86 ? -1.081 -8.186 -10.836 1.00 93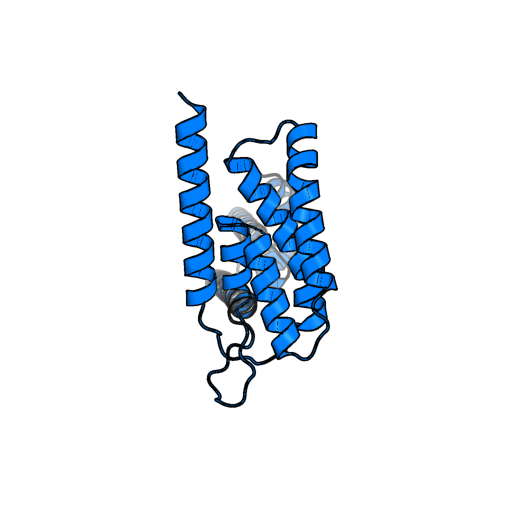.25 86 TYR A CA 1
ATOM 711 C C . TYR A 1 86 ? -1.981 -7.560 -9.772 1.00 93.25 86 TYR A C 1
ATOM 713 O O . TYR A 1 86 ? -2.344 -6.387 -9.882 1.00 93.25 86 TYR A O 1
ATOM 721 N N . THR A 1 87 ? -2.324 -8.334 -8.744 1.00 90.62 87 THR A N 1
ATOM 722 C CA . THR A 1 87 ? -3.191 -7.860 -7.661 1.00 90.62 87 THR A CA 1
ATOM 723 C C . THR A 1 87 ? -2.505 -6.776 -6.838 1.00 90.62 87 THR A C 1
ATOM 725 O O . THR A 1 87 ? -1.276 -6.751 -6.710 1.00 90.62 87 THR A O 1
ATOM 728 N N . LYS A 1 88 ? -3.312 -5.929 -6.186 1.00 89.56 88 LYS A N 1
ATOM 729 C CA . LYS A 1 88 ? -2.829 -4.935 -5.211 1.00 89.56 88 LYS A CA 1
ATOM 730 C C . LYS A 1 88 ? -1.906 -5.588 -4.183 1.00 89.56 88 LYS A C 1
ATOM 732 O O . LYS A 1 88 ? -0.780 -5.145 -3.987 1.00 89.56 88 LYS A O 1
ATOM 737 N N . ARG A 1 89 ? -2.362 -6.695 -3.582 1.00 89.81 89 ARG A N 1
ATOM 738 C CA . ARG A 1 89 ? -1.600 -7.472 -2.592 1.00 89.81 89 ARG A CA 1
ATOM 739 C C . ARG A 1 89 ? -0.224 -7.880 -3.107 1.00 89.81 89 ARG A C 1
ATOM 741 O O . ARG A 1 89 ? 0.756 -7.694 -2.393 1.00 89.81 89 ARG A O 1
ATOM 748 N N . ALA A 1 90 ? -0.156 -8.421 -4.323 1.00 92.81 90 ALA A N 1
ATOM 749 C CA . ALA A 1 90 ? 1.108 -8.844 -4.907 1.00 92.81 90 ALA A CA 1
ATOM 750 C C . ALA A 1 90 ? 2.040 -7.642 -5.099 1.00 92.81 90 ALA A C 1
ATOM 752 O O . ALA A 1 90 ? 3.170 -7.671 -4.628 1.00 92.81 90 ALA A O 1
ATOM 753 N N . ILE A 1 91 ? 1.556 -6.550 -5.694 1.00 94.50 91 ILE A N 1
ATOM 754 C CA . ILE A 1 91 ? 2.368 -5.341 -5.886 1.00 94.50 91 ILE A CA 1
ATOM 755 C C . ILE A 1 91 ? 2.907 -4.829 -4.546 1.00 94.50 91 ILE A C 1
ATOM 757 O O . ILE A 1 91 ? 4.107 -4.590 -4.442 1.00 94.50 91 ILE A O 1
ATOM 761 N N . TYR A 1 92 ? 2.070 -4.728 -3.508 1.00 94.44 92 TYR A N 1
ATOM 762 C CA . TYR A 1 92 ? 2.501 -4.301 -2.173 1.00 94.44 92 TYR A CA 1
ATOM 763 C C . TYR A 1 92 ? 3.589 -5.209 -1.591 1.00 94.44 92 TYR A C 1
ATOM 765 O O . TYR A 1 92 ? 4.650 -4.726 -1.198 1.00 94.44 92 TYR A O 1
ATOM 773 N N . ALA A 1 93 ? 3.341 -6.520 -1.559 1.00 94.56 93 ALA A N 1
ATOM 774 C CA . ALA A 1 93 ? 4.272 -7.481 -0.977 1.00 94.56 93 ALA A CA 1
ATOM 775 C C . ALA A 1 93 ? 5.623 -7.457 -1.698 1.00 94.56 93 ALA A C 1
ATOM 777 O O . ALA A 1 93 ? 6.665 -7.377 -1.053 1.00 94.56 93 ALA A O 1
ATOM 778 N N . PHE A 1 94 ? 5.610 -7.454 -3.032 1.00 94.94 94 PHE A N 1
ATOM 779 C CA . PHE A 1 94 ? 6.836 -7.454 -3.818 1.00 94.94 94 PHE A CA 1
ATOM 780 C C . PHE A 1 94 ? 7.615 -6.139 -3.714 1.00 94.94 94 PHE A C 1
ATOM 782 O O . PHE A 1 94 ? 8.844 -6.158 -3.647 1.00 94.94 94 PHE A O 1
ATOM 789 N N . SER A 1 95 ? 6.907 -5.009 -3.656 1.00 95.69 95 SER A N 1
ATOM 790 C CA . SER A 1 95 ? 7.524 -3.688 -3.502 1.00 95.69 95 SER A CA 1
ATOM 791 C C . SER A 1 95 ? 8.246 -3.543 -2.165 1.00 95.69 95 SER A C 1
ATOM 793 O O . SER A 1 95 ? 9.357 -3.024 -2.115 1.00 95.69 95 SER A O 1
ATOM 795 N N . ILE A 1 96 ? 7.614 -4.014 -1.086 1.00 94.69 96 ILE A N 1
ATOM 796 C CA . ILE A 1 96 ? 8.139 -3.879 0.275 1.00 94.69 96 ILE A CA 1
ATOM 797 C C . ILE A 1 96 ? 9.264 -4.883 0.527 1.00 94.69 96 ILE A C 1
ATOM 799 O O . ILE A 1 96 ? 10.324 -4.486 1.009 1.00 94.69 96 ILE A O 1
ATOM 803 N N . LEU A 1 97 ? 9.042 -6.162 0.201 1.00 91.56 97 LEU A N 1
ATOM 804 C CA . LEU A 1 97 ? 9.961 -7.249 0.550 1.00 91.56 97 LEU A CA 1
ATOM 805 C C . LEU A 1 97 ? 11.204 -7.299 -0.336 1.00 91.56 97 LEU A C 1
ATOM 807 O O . LEU A 1 97 ? 12.277 -7.621 0.162 1.00 91.56 97 LEU A O 1
ATOM 811 N N . PHE A 1 98 ? 11.069 -6.999 -1.629 1.00 90.19 98 PHE A N 1
ATOM 812 C CA . PHE A 1 98 ? 12.194 -7.076 -2.558 1.00 90.19 98 PHE A CA 1
ATOM 813 C C . PHE A 1 98 ? 12.709 -5.687 -2.922 1.00 90.19 98 PHE A C 1
ATOM 815 O O . PHE A 1 98 ? 13.852 -5.353 -2.623 1.00 90.19 98 PHE A O 1
ATOM 822 N N . SER A 1 99 ? 11.892 -4.878 -3.601 1.00 91.19 99 SER A N 1
ATOM 823 C CA . SER A 1 99 ? 12.270 -3.526 -4.025 1.00 91.19 99 SER A CA 1
ATOM 824 C C . SER A 1 99 ? 11.105 -2.809 -4.701 1.00 91.19 99 SER A C 1
ATOM 826 O O . SER A 1 99 ? 10.337 -3.423 -5.452 1.00 91.19 99 SER A O 1
ATOM 828 N N . ILE A 1 100 ? 11.072 -1.479 -4.577 1.00 94.88 100 ILE A N 1
ATOM 829 C CA . ILE A 1 100 ? 10.222 -0.600 -5.394 1.00 94.88 100 ILE A CA 1
ATOM 830 C C . ILE A 1 100 ? 10.402 -0.840 -6.894 1.00 94.88 100 ILE A C 1
ATOM 832 O O . ILE A 1 100 ? 9.440 -0.682 -7.645 1.00 94.88 100 ILE A O 1
ATOM 836 N N . LEU A 1 101 ? 11.577 -1.290 -7.348 1.00 94.19 101 LEU A N 1
ATOM 837 C CA . LEU A 1 101 ? 11.797 -1.636 -8.752 1.00 94.19 101 LEU A CA 1
ATOM 838 C C . LEU A 1 101 ? 10.826 -2.720 -9.243 1.00 94.19 101 LEU A C 1
ATOM 840 O O . LEU A 1 101 ? 10.256 -2.600 -10.328 1.00 94.19 101 LEU A O 1
ATOM 844 N N . ILE A 1 102 ? 10.599 -3.761 -8.435 1.00 94.75 102 ILE A N 1
ATOM 845 C CA . ILE A 1 102 ? 9.705 -4.866 -8.806 1.00 94.75 102 ILE A CA 1
ATOM 846 C C . ILE A 1 102 ? 8.254 -4.391 -8.805 1.00 94.75 102 ILE A C 1
ATOM 848 O O . ILE A 1 102 ? 7.511 -4.660 -9.747 1.00 94.75 102 ILE A O 1
ATOM 852 N N . GLY A 1 103 ? 7.870 -3.613 -7.794 1.00 95.88 103 GLY A N 1
ATOM 853 C CA . GLY A 1 103 ? 6.566 -2.957 -7.745 1.00 95.88 103 GLY A CA 1
ATOM 854 C C . GLY A 1 103 ? 6.277 -2.084 -8.964 1.00 95.88 103 GLY A C 1
ATOM 855 O O . GLY A 1 103 ? 5.213 -2.187 -9.579 1.00 95.88 103 GLY A O 1
ATOM 856 N N . THR A 1 104 ? 7.264 -1.274 -9.345 1.00 96.38 104 THR A N 1
ATOM 857 C CA . THR A 1 104 ? 7.244 -0.400 -10.524 1.00 96.38 104 THR A CA 1
ATOM 858 C C . THR A 1 104 ? 7.010 -1.220 -11.789 1.00 96.38 104 THR A C 1
ATOM 860 O O . THR A 1 104 ? 6.121 -0.894 -12.576 1.00 96.38 104 THR A O 1
ATOM 863 N N . PHE A 1 105 ? 7.751 -2.319 -11.965 1.00 96.00 105 PHE A N 1
ATOM 864 C CA . PHE A 1 105 ? 7.564 -3.242 -13.085 1.00 96.00 105 PHE A CA 1
ATOM 865 C C . PHE A 1 105 ? 6.141 -3.817 -13.124 1.00 96.00 105 PHE A C 1
ATOM 867 O O . PHE A 1 105 ? 5.507 -3.839 -14.182 1.00 96.00 105 PHE A O 1
ATOM 874 N N . MET A 1 106 ? 5.609 -4.247 -11.977 1.00 96.31 106 MET A N 1
ATOM 875 C CA . MET A 1 106 ? 4.268 -4.827 -11.899 1.00 96.31 106 MET A CA 1
ATOM 876 C C . MET A 1 106 ? 3.177 -3.800 -12.247 1.00 96.31 106 MET A C 1
ATOM 878 O O . MET A 1 106 ? 2.297 -4.104 -13.054 1.00 96.31 106 MET A O 1
ATOM 882 N N . ILE A 1 107 ? 3.256 -2.565 -11.734 1.00 95.81 107 ILE A N 1
ATOM 883 C CA . ILE A 1 107 ? 2.309 -1.492 -12.092 1.00 95.81 107 ILE A CA 1
ATOM 884 C C . ILE A 1 107 ? 2.453 -1.091 -13.562 1.00 95.81 107 ILE A C 1
ATOM 886 O O . ILE A 1 107 ? 1.443 -0.942 -14.251 1.00 95.81 107 ILE A O 1
ATOM 890 N N . ALA A 1 108 ? 3.680 -0.944 -14.069 1.00 96.38 108 ALA A N 1
ATOM 891 C CA . ALA A 1 108 ? 3.918 -0.634 -15.476 1.00 96.38 108 ALA A CA 1
ATOM 892 C C . ALA A 1 108 ? 3.327 -1.721 -16.389 1.00 96.38 108 ALA A C 1
ATOM 894 O O . ALA A 1 108 ? 2.686 -1.404 -17.391 1.00 96.38 108 ALA A O 1
ATOM 895 N N . SER A 1 109 ? 3.457 -2.999 -16.011 1.00 95.62 109 SER A N 1
ATOM 896 C CA . SER A 1 109 ? 2.815 -4.098 -16.732 1.00 95.62 109 SER A CA 1
ATOM 897 C C . SER A 1 109 ? 1.292 -3.991 -16.706 1.00 95.62 109 SER A C 1
ATOM 899 O O . SER A 1 109 ? 0.681 -4.232 -17.745 1.00 95.62 109 SER A O 1
ATOM 901 N N . ASN A 1 110 ? 0.681 -3.656 -15.568 1.00 94.94 110 ASN A N 1
ATOM 902 C CA . ASN A 1 110 ? -0.770 -3.489 -15.490 1.00 94.94 110 ASN A CA 1
ATOM 903 C C . ASN A 1 110 ? -1.238 -2.315 -16.356 1.00 94.94 110 ASN A C 1
ATOM 905 O O . ASN A 1 110 ? -2.210 -2.447 -17.094 1.00 94.94 110 ASN A O 1
ATOM 909 N N . ARG A 1 111 ? -0.525 -1.180 -16.323 1.00 94.19 111 ARG A N 1
ATOM 910 C CA . ARG A 1 111 ? -0.845 -0.006 -17.153 1.00 94.19 111 ARG A CA 1
ATOM 911 C C . ARG A 1 111 ? -0.712 -0.311 -18.635 1.00 94.19 111 ARG A C 1
ATOM 913 O O . ARG A 1 111 ? -1.603 0.060 -19.390 1.00 94.19 111 ARG A O 1
ATOM 920 N N . LYS A 1 112 ? 0.321 -1.060 -19.032 1.00 94.50 112 LYS A N 1
ATOM 921 C CA . LYS A 1 112 ? 0.467 -1.547 -20.407 1.00 94.50 112 LYS A CA 1
ATOM 922 C C . LYS A 1 112 ? -0.740 -2.386 -20.832 1.00 94.50 112 LYS A C 1
ATOM 924 O O . LYS A 1 112 ? -1.289 -2.137 -21.899 1.00 94.50 112 LYS A O 1
ATOM 929 N N . THR A 1 113 ? -1.171 -3.338 -19.999 1.00 92.56 113 THR A N 1
ATOM 930 C CA . THR A 1 113 ? -2.376 -4.145 -20.265 1.00 92.56 113 THR A CA 1
ATOM 931 C C . THR A 1 113 ? -3.631 -3.267 -20.368 1.00 92.56 113 THR A C 1
ATOM 933 O O . THR A 1 113 ? -4.479 -3.517 -21.214 1.00 92.56 113 THR A O 1
ATOM 936 N N . ALA A 1 114 ? -3.722 -2.202 -19.570 1.00 90.75 114 ALA A N 1
ATOM 937 C CA . ALA A 1 114 ? -4.814 -1.229 -19.617 1.00 90.75 114 ALA A CA 1
ATOM 938 C C . ALA A 1 114 ? -4.710 -0.201 -20.767 1.00 90.75 114 ALA A C 1
ATOM 940 O O . ALA A 1 114 ? -5.482 0.755 -20.792 1.00 90.75 114 ALA A O 1
ATOM 941 N N . GLY A 1 115 ? -3.736 -0.329 -21.679 1.00 91.25 115 GLY A N 1
ATOM 942 C CA . GLY A 1 115 ? -3.519 0.627 -22.774 1.00 91.25 115 GLY A CA 1
ATOM 943 C C . GLY A 1 115 ? -3.034 2.011 -22.323 1.00 91.25 115 GLY A C 1
ATOM 944 O O . GLY A 1 115 ? -3.149 2.983 -23.066 1.00 91.25 115 GLY A O 1
ATOM 945 N N . LYS A 1 116 ? -2.506 2.123 -21.100 1.00 92.31 116 LYS A N 1
ATOM 946 C CA . LYS A 1 116 ? -2.014 3.371 -20.510 1.00 92.31 116 LYS A CA 1
ATOM 947 C C . LYS A 1 116 ? -0.501 3.522 -20.687 1.00 92.31 116 LYS A C 1
ATOM 949 O O . LYS A 1 116 ? 0.254 2.555 -20.729 1.00 92.31 116 LYS A O 1
ATOM 954 N N . GLU A 1 117 ? -0.076 4.781 -20.707 1.00 94.25 117 GLU A N 1
ATOM 955 C CA . GLU A 1 117 ? 1.318 5.242 -20.658 1.00 94.25 117 GLU A CA 1
ATOM 956 C C . GLU A 1 117 ? 2.092 4.570 -19.494 1.00 94.25 117 GLU A C 1
ATOM 958 O O . GLU A 1 117 ? 1.522 4.400 -18.417 1.00 94.25 117 GLU A O 1
ATOM 963 N N . ILE A 1 118 ? 3.358 4.173 -19.680 1.00 96.75 118 ILE A N 1
ATOM 964 C CA . ILE A 1 118 ? 4.149 3.433 -18.666 1.00 96.75 118 ILE A CA 1
ATOM 965 C C . ILE A 1 118 ? 5.381 4.185 -18.142 1.00 96.75 118 ILE A C 1
ATOM 967 O O . ILE A 1 118 ? 5.846 3.904 -17.036 1.00 96.75 118 ILE A O 1
ATOM 971 N N . TRP A 1 119 ? 5.910 5.141 -18.900 1.00 96.19 119 TRP A N 1
ATOM 972 C CA . TRP A 1 119 ? 7.107 5.920 -18.601 1.00 96.19 119 TRP A CA 1
ATOM 973 C C . TRP A 1 119 ? 6.977 6.731 -17.327 1.00 96.19 119 TRP A C 1
ATOM 975 O O . TRP A 1 119 ? 7.948 6.816 -16.588 1.00 96.19 119 TRP A O 1
ATOM 985 N N . SER A 1 120 ? 5.796 7.259 -17.007 1.00 95.69 120 SER A N 1
ATOM 986 C CA . SER A 1 120 ? 5.579 7.941 -15.723 1.00 95.69 120 SER A CA 1
ATOM 987 C C . SER A 1 120 ? 5.829 7.025 -14.516 1.00 95.69 120 SER A C 1
ATOM 989 O O . SER A 1 120 ? 6.387 7.471 -13.515 1.00 95.69 120 SER A O 1
ATOM 991 N N . VAL A 1 121 ? 5.482 5.736 -14.619 1.00 96.38 121 VAL A N 1
ATOM 992 C CA . VAL A 1 121 ? 5.760 4.739 -13.569 1.00 96.38 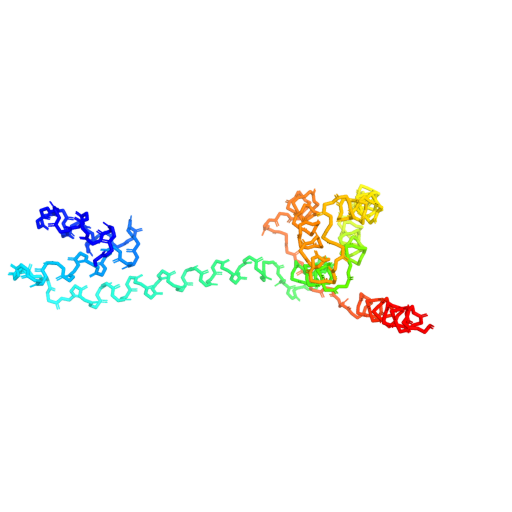121 VAL A CA 1
ATOM 993 C C . VAL A 1 121 ? 7.244 4.407 -13.534 1.00 96.38 121 VAL A C 1
ATOM 995 O O . VAL A 1 121 ? 7.852 4.425 -12.471 1.00 96.38 121 VAL A O 1
ATOM 998 N N . ILE A 1 122 ? 7.841 4.146 -14.700 1.00 96.62 122 ILE A N 1
ATOM 999 C CA . ILE A 1 122 ? 9.267 3.813 -14.818 1.00 96.62 122 ILE A CA 1
ATOM 1000 C C . ILE A 1 122 ? 10.132 4.950 -14.262 1.00 96.62 122 ILE A C 1
ATOM 1002 O O . ILE A 1 122 ? 11.038 4.698 -13.471 1.00 96.62 122 ILE A O 1
ATOM 1006 N N . LEU A 1 123 ? 9.818 6.197 -14.621 1.00 97.31 123 LEU A N 1
ATOM 1007 C CA . LEU A 1 123 ? 10.502 7.386 -14.126 1.00 97.31 123 LEU A CA 1
ATOM 1008 C C . LEU A 1 123 ? 10.390 7.494 -12.605 1.00 97.31 123 LEU A C 1
ATOM 1010 O O . LEU A 1 123 ? 11.400 7.728 -11.948 1.00 97.31 123 LEU A O 1
ATOM 1014 N N . PHE A 1 124 ? 9.199 7.270 -12.039 1.00 97.31 124 PHE A N 1
ATOM 1015 C CA . PHE A 1 124 ? 9.031 7.218 -10.587 1.00 97.31 124 PHE A CA 1
ATOM 1016 C C . PHE A 1 124 ? 9.941 6.161 -9.951 1.00 97.31 124 PHE A C 1
ATOM 1018 O O . PHE A 1 124 ? 10.644 6.472 -8.993 1.00 97.31 124 PHE A O 1
ATOM 1025 N N . GLY A 1 125 ? 9.969 4.940 -10.494 1.00 96.56 125 GLY A N 1
ATOM 1026 C CA . GLY A 1 125 ? 10.808 3.865 -9.968 1.00 96.56 125 GLY A CA 1
ATOM 1027 C C . GLY A 1 125 ? 12.295 4.220 -9.995 1.00 96.56 125 GLY A C 1
ATOM 1028 O O . GLY A 1 125 ? 12.974 4.075 -8.982 1.00 96.56 125 GLY A O 1
ATOM 1029 N N . ILE A 1 126 ? 12.788 4.750 -11.120 1.00 96.44 126 ILE A N 1
ATOM 1030 C CA . ILE A 1 126 ? 14.185 5.189 -11.272 1.00 96.44 126 ILE A CA 1
ATOM 1031 C C . ILE A 1 126 ? 14.520 6.299 -10.269 1.00 96.44 126 ILE A C 1
ATOM 1033 O O . ILE A 1 126 ? 15.521 6.201 -9.558 1.00 96.44 126 ILE A O 1
ATOM 1037 N N . LEU A 1 127 ? 13.676 7.332 -10.180 1.00 97.44 127 LEU A N 1
ATOM 1038 C CA . LEU A 1 127 ? 13.879 8.446 -9.254 1.00 97.44 127 LEU A CA 1
ATOM 1039 C C . LEU A 1 127 ? 13.877 7.968 -7.805 1.00 97.44 127 LEU A C 1
ATOM 1041 O O . LEU A 1 127 ? 14.766 8.340 -7.046 1.00 97.44 127 LEU A O 1
ATOM 1045 N N . TYR A 1 128 ? 12.922 7.119 -7.429 1.00 96.50 128 TYR A N 1
ATOM 1046 C CA . TYR A 1 128 ? 12.831 6.583 -6.079 1.00 96.50 128 TYR A CA 1
ATOM 1047 C C . TYR A 1 128 ? 14.084 5.779 -5.710 1.00 96.50 128 TYR A C 1
ATOM 1049 O O . TYR A 1 128 ? 14.656 5.996 -4.646 1.00 96.50 128 TYR A O 1
ATOM 1057 N N . ILE A 1 129 ? 14.543 4.889 -6.595 1.00 93.62 129 ILE A N 1
ATOM 1058 C CA . ILE A 1 129 ? 15.731 4.056 -6.355 1.00 93.62 129 ILE A CA 1
ATOM 1059 C C . ILE A 1 129 ? 16.996 4.911 -6.220 1.00 93.62 129 ILE A C 1
ATOM 1061 O O . ILE A 1 129 ? 17.860 4.576 -5.415 1.00 93.62 129 ILE A O 1
ATOM 1065 N N . GLY A 1 130 ? 17.107 6.012 -6.967 1.00 93.31 130 GLY A N 1
ATOM 1066 C CA . GLY A 1 130 ? 18.229 6.945 -6.835 1.00 93.31 130 GLY A CA 1
ATOM 1067 C C . GLY A 1 130 ? 18.154 7.823 -5.580 1.00 93.31 130 GLY A C 1
ATOM 1068 O O . GLY A 1 130 ? 19.160 8.025 -4.904 1.00 93.31 130 GLY A O 1
ATOM 1069 N N . LEU A 1 131 ? 16.966 8.338 -5.249 1.00 95.56 131 LEU A N 1
ATOM 1070 C CA . LEU A 1 131 ? 16.767 9.303 -4.161 1.00 95.56 131 LEU A CA 1
ATOM 1071 C C . LEU A 1 131 ? 16.690 8.649 -2.781 1.00 95.56 131 LEU A C 1
ATOM 1073 O O . LEU A 1 131 ? 17.226 9.201 -1.822 1.00 95.56 131 LEU A O 1
ATOM 1077 N N . ALA A 1 132 ? 16.024 7.500 -2.651 1.00 93.75 132 ALA A N 1
ATOM 1078 C CA . ALA A 1 132 ? 15.773 6.891 -1.348 1.00 93.75 132 ALA A CA 1
ATOM 1079 C C . ALA A 1 132 ? 17.072 6.569 -0.587 1.00 93.75 132 ALA A C 1
ATOM 1081 O O . ALA A 1 132 ? 17.174 6.997 0.560 1.00 93.75 132 ALA A O 1
ATOM 1082 N N . PRO A 1 133 ? 18.105 5.936 -1.179 1.00 91.88 133 PRO A N 1
ATOM 1083 C CA . PRO A 1 133 ? 19.367 5.699 -0.478 1.00 91.88 133 PRO A CA 1
ATOM 1084 C C . PRO A 1 133 ? 20.041 6.993 -0.009 1.00 91.88 133 PRO A C 1
ATOM 1086 O O . PRO A 1 133 ? 20.552 7.042 1.106 1.00 91.88 133 PRO A O 1
ATOM 1089 N N . PHE A 1 134 ? 19.991 8.057 -0.820 1.00 93.81 134 PHE A N 1
ATOM 1090 C CA . PHE A 1 134 ? 20.549 9.360 -0.455 1.00 93.81 134 PHE A CA 1
ATOM 1091 C C . PHE A 1 134 ? 19.828 9.968 0.755 1.00 93.81 134 PHE A C 1
ATOM 1093 O O . PHE A 1 134 ? 20.474 10.406 1.704 1.00 93.81 134 PHE A O 1
ATOM 1100 N N . VAL A 1 135 ? 18.491 9.942 0.757 1.00 93.88 135 VAL A N 1
ATOM 1101 C CA . VAL A 1 135 ? 17.681 10.427 1.885 1.00 93.88 135 VAL A CA 1
ATOM 1102 C C . VAL A 1 135 ? 17.959 9.609 3.144 1.00 93.88 135 VAL A C 1
ATOM 1104 O O . VAL A 1 135 ? 18.180 10.191 4.202 1.00 93.88 135 VAL A O 1
ATOM 1107 N N . MET A 1 136 ? 17.987 8.279 3.033 1.00 93.38 136 MET A N 1
ATOM 1108 C CA . MET A 1 136 ? 18.221 7.380 4.169 1.00 93.38 136 MET A CA 1
ATOM 1109 C C . MET A 1 136 ? 19.617 7.572 4.771 1.00 93.38 136 MET A C 1
ATOM 1111 O O . MET A 1 136 ? 19.746 7.614 5.994 1.00 93.38 136 MET A O 1
ATOM 1115 N N . ALA A 1 137 ? 20.639 7.761 3.931 1.00 91.38 137 ALA A N 1
ATOM 1116 C CA . ALA A 1 137 ? 21.993 8.082 4.375 1.00 91.38 137 ALA A CA 1
ATOM 1117 C C . ALA A 1 137 ? 22.052 9.451 5.073 1.00 91.38 137 ALA A C 1
ATOM 1119 O O . ALA A 1 137 ? 22.631 9.567 6.150 1.00 91.38 137 ALA A O 1
ATOM 1120 N N . PHE A 1 138 ? 21.396 10.473 4.512 1.00 93.25 138 PHE A N 1
ATOM 1121 C CA . PHE A 1 138 ? 21.354 11.820 5.091 1.00 93.25 138 PHE A CA 1
ATOM 1122 C C . PHE A 1 138 ? 20.739 11.843 6.503 1.00 93.25 138 PHE A C 1
ATOM 1124 O O . PHE A 1 138 ? 21.204 12.576 7.376 1.00 93.25 138 PHE A O 1
ATOM 1131 N N . ILE A 1 139 ? 19.723 11.011 6.753 1.00 93.88 139 ILE A N 1
ATOM 1132 C CA . ILE A 1 139 ? 19.053 10.900 8.060 1.00 93.88 139 ILE A CA 1
ATOM 1133 C C . ILE A 1 139 ? 19.608 9.776 8.951 1.00 93.88 139 ILE A C 1
ATOM 1135 O O . ILE A 1 139 ? 19.047 9.531 10.016 1.00 93.88 139 ILE A O 1
ATOM 1139 N N . HIS A 1 140 ? 20.702 9.117 8.555 1.00 91.12 140 HIS A N 1
ATOM 1140 C CA . HIS A 1 140 ? 21.355 8.035 9.310 1.00 91.12 140 HIS A CA 1
ATOM 1141 C C . HIS A 1 140 ? 20.434 6.827 9.607 1.00 91.12 140 HIS A C 1
ATOM 1143 O O . HIS A 1 140 ? 20.518 6.204 10.669 1.00 91.12 140 HIS A O 1
ATOM 1149 N N . LEU A 1 141 ? 19.533 6.499 8.673 1.00 90.44 141 LEU A N 1
ATOM 1150 C CA . LEU A 1 141 ? 18.625 5.343 8.729 1.00 90.44 141 LEU A CA 1
ATOM 1151 C C . LEU A 1 141 ? 18.923 4.346 7.597 1.00 90.44 141 LEU A C 1
ATOM 1153 O O . LEU A 1 141 ? 18.035 3.852 6.918 1.00 90.44 141 LEU A O 1
ATOM 1157 N N . ASP A 1 142 ? 20.185 4.030 7.371 1.00 81.00 142 ASP A N 1
ATOM 1158 C CA . ASP A 1 142 ? 20.666 3.198 6.262 1.00 81.00 142 ASP A CA 1
ATOM 1159 C C . ASP A 1 142 ? 20.688 1.684 6.566 1.00 81.00 142 ASP A C 1
ATOM 1161 O O . ASP A 1 142 ? 20.990 0.868 5.698 1.00 81.00 142 ASP A O 1
ATOM 1165 N N . LYS A 1 143 ? 20.309 1.275 7.784 1.00 84.69 143 LYS A N 1
ATOM 1166 C CA . LYS A 1 143 ? 20.243 -0.144 8.183 1.00 84.69 143 LYS A CA 1
ATOM 1167 C C . LYS A 1 143 ? 19.064 -0.889 7.545 1.00 84.69 143 LYS A C 1
ATOM 1169 O O . LYS A 1 143 ? 17.987 -0.330 7.342 1.00 84.69 143 LYS A O 1
ATOM 1174 N N . VAL A 1 144 ? 19.233 -2.203 7.372 1.00 79.56 144 VAL A N 1
ATOM 1175 C CA . VAL A 1 144 ? 18.269 -3.119 6.724 1.00 79.56 144 VAL A CA 1
ATOM 1176 C C . VAL A 1 144 ? 16.804 -2.942 7.175 1.00 79.56 144 VAL A C 1
ATOM 1178 O O . VAL A 1 144 ? 15.944 -2.837 6.301 1.00 79.56 144 VAL A O 1
ATOM 1181 N N . PRO A 1 145 ? 16.456 -2.840 8.479 1.00 87.31 145 PRO A N 1
ATOM 1182 C CA . PRO A 1 145 ? 15.057 -2.669 8.887 1.00 87.31 145 PRO A CA 1
ATOM 1183 C C . PRO A 1 145 ? 14.409 -1.391 8.338 1.00 87.31 145 PRO A C 1
ATOM 1185 O O . PRO A 1 145 ? 13.227 -1.387 7.994 1.00 87.31 145 PRO A O 1
ATOM 1188 N N . TYR A 1 146 ? 15.183 -0.311 8.225 1.00 90.25 146 TYR A N 1
ATOM 1189 C CA . TYR A 1 146 ? 14.689 0.968 7.734 1.00 90.25 146 TYR A CA 1
ATOM 1190 C C . TYR A 1 146 ? 14.450 0.950 6.224 1.00 90.25 146 TYR A C 1
ATOM 1192 O O . TYR A 1 146 ? 13.570 1.664 5.744 1.00 90.25 146 TYR A O 1
ATOM 1200 N N . TRP A 1 147 ? 15.132 0.077 5.478 1.00 89.38 147 TRP A N 1
ATOM 1201 C CA . TRP A 1 147 ? 14.869 -0.101 4.051 1.00 89.38 147 TRP A CA 1
ATOM 1202 C C . TRP A 1 147 ? 13.444 -0.594 3.778 1.00 89.38 147 TRP A C 1
ATOM 1204 O O . TRP A 1 147 ? 12.786 -0.109 2.860 1.00 89.38 147 TRP A O 1
ATOM 1214 N N . TYR A 1 148 ? 12.905 -1.473 4.628 1.00 92.00 148 TYR A N 1
ATOM 1215 C CA . TYR A 1 148 ? 11.505 -1.896 4.523 1.00 92.00 148 TYR A CA 1
ATOM 1216 C C . TYR A 1 148 ? 10.523 -0.750 4.808 1.00 92.00 148 TYR A C 1
ATOM 1218 O O . TYR A 1 148 ? 9.459 -0.685 4.188 1.00 92.00 148 TYR A O 1
ATOM 1226 N N . ILE A 1 149 ? 10.872 0.177 5.708 1.00 92.81 149 ILE A N 1
ATOM 1227 C CA . ILE A 1 149 ? 10.070 1.382 5.978 1.00 92.81 149 ILE A CA 1
ATOM 1228 C C . ILE A 1 149 ? 10.105 2.318 4.770 1.00 92.81 149 ILE A C 1
ATOM 1230 O O . ILE A 1 149 ? 9.048 2.764 4.318 1.00 92.81 149 ILE A O 1
ATOM 1234 N N . ALA A 1 150 ? 11.294 2.561 4.213 1.00 93.56 150 ALA A N 1
ATOM 1235 C CA . ALA A 1 150 ? 11.457 3.343 2.997 1.00 93.56 150 ALA A CA 1
ATOM 1236 C C . ALA A 1 150 ? 10.608 2.739 1.872 1.00 93.56 150 ALA A C 1
ATOM 1238 O O . ALA A 1 150 ? 9.715 3.419 1.359 1.00 93.56 150 ALA A O 1
ATOM 1239 N N . ASN A 1 151 ? 10.788 1.449 1.565 1.00 95.00 151 ASN A N 1
ATOM 1240 C CA . ASN A 1 151 ? 10.012 0.753 0.539 1.00 95.00 151 ASN A CA 1
ATOM 1241 C C . ASN A 1 151 ? 8.507 0.816 0.818 1.00 95.00 151 ASN A C 1
ATOM 1243 O O . ASN A 1 151 ? 7.725 1.004 -0.108 1.00 95.00 151 ASN A O 1
ATOM 1247 N N . SER A 1 152 ? 8.069 0.719 2.074 1.00 95.56 152 SER A N 1
ATOM 1248 C CA . SER A 1 152 ? 6.652 0.890 2.422 1.00 95.56 152 SER A CA 1
ATOM 1249 C C . SER A 1 152 ? 6.146 2.286 2.050 1.00 95.56 152 SER A C 1
ATOM 1251 O O . SER A 1 152 ? 5.115 2.401 1.386 1.00 95.56 152 SER A O 1
ATOM 1253 N N . ALA A 1 153 ? 6.892 3.342 2.386 1.00 95.44 153 ALA A N 1
ATOM 1254 C CA . ALA A 1 153 ? 6.551 4.712 2.006 1.00 95.44 153 ALA A CA 1
ATOM 1255 C C . ALA A 1 153 ? 6.532 4.897 0.479 1.00 95.44 153 ALA A C 1
ATOM 1257 O O . ALA A 1 153 ? 5.564 5.423 -0.070 1.00 95.44 153 ALA A O 1
ATOM 1258 N N . GLY A 1 154 ? 7.551 4.392 -0.223 1.00 95.88 154 GLY A N 1
ATOM 1259 C CA . GLY A 1 154 ? 7.606 4.413 -1.685 1.00 95.88 154 GLY A CA 1
ATOM 1260 C C . GLY A 1 154 ? 6.425 3.686 -2.323 1.00 95.88 154 GLY A C 1
ATOM 1261 O O . GLY A 1 154 ? 5.833 4.183 -3.277 1.00 95.88 154 GLY A O 1
ATOM 1262 N N . THR A 1 155 ? 6.027 2.549 -1.750 1.00 96.38 155 THR A N 1
ATOM 1263 C CA . THR A 1 155 ? 4.906 1.739 -2.234 1.00 96.38 155 THR A CA 1
ATOM 1264 C C . THR A 1 155 ? 3.593 2.493 -2.079 1.00 96.38 155 THR A C 1
ATOM 1266 O O . THR A 1 155 ? 2.791 2.498 -3.007 1.00 96.38 155 THR A O 1
ATOM 1269 N N . LEU A 1 156 ? 3.381 3.165 -0.943 1.00 95.50 156 LEU A N 1
ATOM 1270 C CA . LEU A 1 156 ? 2.186 3.980 -0.712 1.00 95.50 156 LEU A CA 1
ATOM 1271 C C . LEU A 1 156 ? 2.092 5.144 -1.705 1.00 95.50 156 LEU A C 1
ATOM 1273 O O . LEU A 1 156 ? 1.033 5.346 -2.295 1.00 95.50 156 LEU A O 1
ATOM 1277 N N . ILE A 1 157 ? 3.198 5.857 -1.943 1.00 95.56 157 ILE A N 1
ATOM 1278 C CA . ILE A 1 157 ? 3.244 6.955 -2.921 1.00 95.56 157 ILE A CA 1
ATOM 1279 C C . ILE A 1 157 ? 2.955 6.422 -4.330 1.00 95.56 157 ILE A C 1
ATOM 1281 O O . ILE A 1 157 ? 2.095 6.949 -5.033 1.00 95.56 157 ILE A O 1
ATOM 1285 N N . MET A 1 158 ? 3.635 5.347 -4.734 1.00 95.25 158 MET A N 1
ATOM 1286 C CA . MET A 1 158 ? 3.448 4.709 -6.039 1.00 95.25 158 MET A CA 1
ATOM 1287 C C . MET A 1 158 ? 1.998 4.246 -6.244 1.00 95.25 158 MET A C 1
ATOM 1289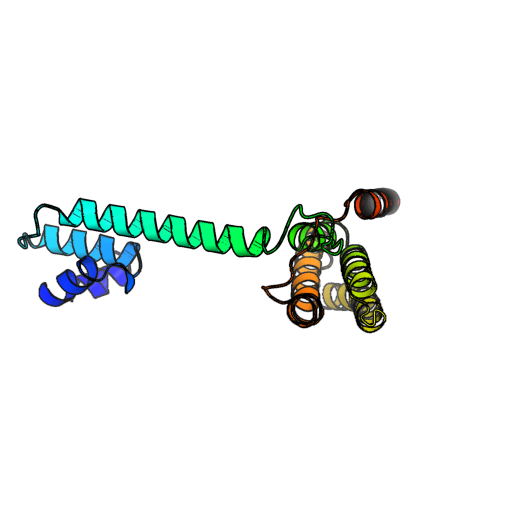 O O . MET A 1 158 ? 1.420 4.420 -7.319 1.00 95.25 158 MET A O 1
ATOM 1293 N N . TYR A 1 159 ? 1.402 3.659 -5.208 1.00 91.50 159 TYR A N 1
ATOM 1294 C CA . TYR A 1 159 ? 0.031 3.172 -5.233 1.00 91.50 159 TYR A CA 1
ATOM 1295 C C . TYR A 1 159 ? -0.975 4.319 -5.392 1.00 91.50 159 TYR A C 1
ATOM 1297 O O . TYR A 1 159 ? -1.876 4.222 -6.225 1.00 91.50 159 TYR A O 1
ATOM 1305 N N . GLU A 1 160 ? -0.793 5.426 -4.672 1.00 91.56 160 GLU A N 1
ATOM 1306 C CA . GLU A 1 160 ? -1.666 6.595 -4.801 1.00 91.56 160 GLU A CA 1
ATOM 1307 C C . GLU A 1 160 ? -1.563 7.229 -6.196 1.00 91.56 160 GLU A C 1
ATOM 1309 O O . GLU A 1 160 ? -2.574 7.472 -6.856 1.00 91.56 160 GLU A O 1
ATOM 1314 N N . LEU A 1 161 ? -0.336 7.420 -6.691 1.00 93.06 161 LEU A N 1
ATOM 1315 C CA . LEU A 1 161 ? -0.085 8.075 -7.977 1.00 93.06 161 LEU A CA 1
ATOM 1316 C C . LEU A 1 161 ? -0.580 7.271 -9.181 1.00 93.06 161 LEU A C 1
ATOM 1318 O O . LEU A 1 161 ? -1.009 7.862 -10.177 1.00 93.06 161 LEU A O 1
ATOM 1322 N N . PHE A 1 162 ? -0.474 5.942 -9.124 1.00 93.06 162 PHE A N 1
ATOM 1323 C CA . PHE A 1 162 ? -0.707 5.093 -10.289 1.00 93.06 162 PHE A CA 1
ATOM 1324 C C . PHE A 1 162 ? -1.871 4.138 -10.100 1.00 93.06 162 PHE A C 1
ATOM 1326 O O . PHE A 1 162 ? -2.736 4.085 -10.964 1.00 93.06 162 PHE A O 1
ATOM 1333 N N . TRP A 1 163 ? -1.944 3.394 -8.995 1.00 89.19 163 TRP A N 1
ATOM 1334 C CA . TRP A 1 163 ? -3.018 2.417 -8.843 1.00 89.19 163 TRP A CA 1
ATOM 1335 C C . TRP A 1 163 ? -4.377 3.098 -8.660 1.00 89.19 163 TRP A C 1
ATOM 1337 O O . TRP A 1 163 ? -5.295 2.869 -9.447 1.00 89.19 163 TRP A O 1
ATOM 1347 N N . ASN A 1 164 ? -4.506 3.944 -7.635 1.00 86.50 164 ASN A N 1
ATOM 1348 C CA . ASN A 1 164 ? -5.780 4.587 -7.306 1.00 86.50 164 ASN A CA 1
ATOM 1349 C C . ASN A 1 164 ? -6.272 5.481 -8.447 1.00 86.50 164 ASN A C 1
ATOM 1351 O O . ASN A 1 164 ? -7.461 5.474 -8.760 1.00 86.50 164 ASN A O 1
ATOM 1355 N N . ARG A 1 165 ? -5.346 6.170 -9.121 1.00 83.88 165 ARG A N 1
ATOM 1356 C CA . ARG A 1 165 ? -5.640 6.988 -10.299 1.00 83.88 165 ARG A CA 1
ATOM 1357 C C . ARG A 1 165 ? -6.082 6.170 -11.515 1.00 83.88 165 ARG A C 1
ATOM 1359 O O . ARG A 1 165 ? -6.996 6.585 -12.221 1.00 83.88 165 ARG A O 1
ATOM 1366 N N . ASP A 1 166 ? -5.405 5.059 -11.816 1.00 82.50 166 ASP A N 1
ATOM 1367 C CA . ASP A 1 166 ? -5.585 4.363 -13.097 1.00 82.50 166 ASP A CA 1
ATOM 1368 C C . ASP A 1 166 ? -6.588 3.209 -13.063 1.00 82.50 166 ASP A C 1
ATOM 1370 O O . ASP A 1 166 ? -7.178 2.915 -14.103 1.00 82.50 166 ASP A O 1
ATOM 1374 N N . PHE A 1 167 ? -6.768 2.572 -11.906 1.00 78.94 167 PHE A N 1
ATOM 1375 C CA . PHE A 1 167 ? -7.530 1.330 -11.750 1.00 78.94 167 PHE A CA 1
ATOM 1376 C C . PHE A 1 167 ? -8.707 1.472 -10.778 1.00 78.94 167 PHE A C 1
ATOM 1378 O O . PHE A 1 167 ? -9.638 0.674 -10.837 1.00 78.94 167 PHE A O 1
ATOM 1385 N N . GLY A 1 168 ? -8.709 2.502 -9.923 1.00 67.81 168 GLY A N 1
ATOM 1386 C CA . GLY A 1 168 ? -9.823 2.799 -9.023 1.00 67.81 168 GLY A CA 1
ATOM 1387 C C . GLY A 1 168 ? -10.275 1.602 -8.174 1.00 67.81 168 GLY A C 1
ATOM 1388 O O . GLY A 1 168 ? -9.502 0.679 -7.883 1.00 67.81 168 GLY A O 1
ATOM 1389 N N . LYS A 1 169 ? -11.540 1.653 -7.750 1.00 64.94 169 LYS A N 1
ATOM 1390 C CA . LYS A 1 169 ? -12.195 0.624 -6.932 1.00 64.94 169 LYS A CA 1
ATOM 1391 C C . LYS A 1 169 ? -13.066 -0.343 -7.725 1.00 64.94 169 LYS A C 1
ATOM 1393 O O . LYS A 1 169 ? -13.373 -1.403 -7.212 1.00 64.94 169 LYS A O 1
ATOM 1398 N N . ASP A 1 170 ? -13.370 -0.043 -8.986 1.00 67.38 170 ASP A N 1
ATOM 1399 C CA . ASP A 1 170 ? -14.419 -0.759 -9.727 1.00 67.38 170 ASP A CA 1
ATOM 1400 C C . ASP A 1 170 ? -13.897 -1.606 -10.904 1.00 67.38 170 ASP A C 1
ATOM 1402 O O . ASP A 1 170 ? -14.684 -2.232 -11.616 1.00 67.38 170 ASP A O 1
ATOM 1406 N N . ILE A 1 171 ? -12.578 -1.636 -11.159 1.00 76.38 171 ILE A N 1
ATOM 1407 C CA . ILE A 1 171 ? -12.047 -2.361 -12.323 1.00 76.38 171 ILE A CA 1
ATOM 1408 C C . ILE A 1 171 ? -11.959 -3.863 -12.068 1.00 76.38 171 ILE A C 1
ATOM 1410 O O . ILE A 1 171 ? -11.112 -4.299 -11.301 1.00 76.38 171 ILE A O 1
ATOM 1414 N N . LYS A 1 172 ? -12.794 -4.656 -12.742 1.00 83.38 172 LYS A N 1
ATOM 1415 C CA . LYS A 1 172 ? -12.772 -6.132 -12.743 1.00 83.38 172 LYS A CA 1
ATOM 1416 C C . LYS A 1 172 ? -11.584 -6.673 -13.536 1.00 83.38 172 LYS A C 1
ATOM 1418 O O . LYS A 1 172 ? -11.335 -6.235 -14.657 1.00 83.38 172 LYS A O 1
ATOM 1423 N N . TYR A 1 173 ? -10.820 -7.586 -12.939 1.00 86.25 173 TYR A N 1
ATOM 1424 C CA . TYR A 1 173 ? -9.613 -8.178 -13.518 1.00 86.25 173 TYR A CA 1
ATOM 1425 C C . TYR A 1 173 ? -9.396 -9.613 -13.039 1.00 86.25 173 TYR A C 1
ATOM 1427 O O . TYR A 1 173 ? -9.776 -9.978 -11.931 1.00 86.25 173 TYR A O 1
ATOM 1435 N N . ARG A 1 174 ? -8.710 -10.422 -13.845 1.00 88.19 174 ARG A N 1
ATOM 1436 C CA . ARG A 1 174 ? -8.201 -11.734 -13.419 1.00 88.19 174 ARG A CA 1
ATOM 1437 C C . ARG A 1 174 ? -6.783 -11.603 -12.881 1.00 88.19 174 ARG A C 1
ATOM 1439 O O . ARG A 1 174 ? -5.995 -10.766 -13.332 1.00 88.19 174 ARG A O 1
ATOM 1446 N N . THR A 1 175 ? -6.445 -12.450 -11.912 1.00 88.44 175 THR A N 1
ATOM 1447 C CA . THR A 1 175 ? -5.121 -12.422 -11.281 1.00 88.44 175 THR A CA 1
ATOM 1448 C C . THR A 1 175 ? -4.049 -12.880 -12.262 1.00 88.44 175 THR A C 1
ATOM 1450 O O . THR A 1 175 ? -4.040 -14.024 -12.709 1.00 88.44 175 THR A O 1
ATOM 1453 N N . LYS A 1 176 ? -3.094 -11.995 -12.543 1.00 91.12 176 LYS A N 1
ATOM 1454 C CA . LYS A 1 176 ? -1.895 -12.323 -13.311 1.00 91.12 176 LYS A CA 1
ATOM 1455 C C . LYS A 1 176 ? -0.917 -13.144 -12.470 1.00 91.12 176 LYS A C 1
ATOM 1457 O O . LYS A 1 176 ? -0.690 -12.843 -11.296 1.00 91.12 176 LYS A O 1
ATOM 1462 N N . SER A 1 177 ? -0.301 -14.153 -13.086 1.00 91.25 177 SER A N 1
ATOM 1463 C CA . SER A 1 177 ? 0.692 -15.014 -12.431 1.00 91.25 177 SER A CA 1
ATOM 1464 C C . SER A 1 177 ? 1.893 -14.220 -11.913 1.00 91.25 177 SER A C 1
ATOM 1466 O O . SER A 1 177 ? 2.531 -13.490 -12.667 1.00 91.25 177 SER A O 1
ATOM 1468 N N . ILE A 1 178 ? 2.241 -14.413 -10.639 1.00 92.12 178 ILE A N 1
ATOM 1469 C CA . ILE A 1 178 ? 3.360 -13.737 -9.958 1.00 92.12 178 ILE A CA 1
ATOM 1470 C C . ILE A 1 178 ? 4.722 -14.412 -10.174 1.00 92.12 178 ILE A C 1
ATOM 1472 O O . ILE A 1 178 ? 5.723 -13.920 -9.665 1.00 92.12 178 ILE A O 1
ATOM 1476 N N . TRP A 1 179 ? 4.787 -15.509 -10.935 1.00 87.81 179 TRP A N 1
ATOM 1477 C CA . TRP A 1 179 ? 6.027 -16.272 -11.133 1.00 87.81 179 TRP A CA 1
ATOM 1478 C C . TRP A 1 179 ? 7.168 -15.434 -11.708 1.00 87.81 179 TRP A C 1
ATOM 1480 O O . TRP A 1 179 ? 8.303 -15.545 -11.251 1.00 87.81 179 TRP A O 1
ATOM 1490 N N . LEU A 1 180 ? 6.867 -14.567 -12.678 1.00 87.94 180 LEU A N 1
ATOM 1491 C CA . LEU A 1 180 ? 7.882 -13.721 -13.295 1.00 87.94 180 LEU A CA 1
ATOM 1492 C C . LEU A 1 180 ? 8.473 -12.718 -12.274 1.00 87.94 180 LEU A C 1
ATOM 1494 O O . LEU A 1 180 ? 9.691 -12.738 -12.091 1.00 87.94 180 LEU A O 1
ATOM 1498 N N . PRO A 1 181 ? 7.670 -11.922 -11.531 1.00 88.62 181 PRO A N 1
ATOM 1499 C CA . PRO A 1 181 ? 8.168 -11.131 -10.400 1.00 88.62 181 PRO A CA 1
ATOM 1500 C C . PRO A 1 181 ? 8.940 -11.935 -9.343 1.00 88.62 181 PRO A C 1
ATOM 1502 O O . PRO A 1 181 ? 9.963 -11.453 -8.859 1.00 88.62 181 PRO A O 1
ATOM 1505 N N . SER A 1 182 ? 8.494 -13.150 -9.001 1.00 88.94 182 SER A N 1
ATOM 1506 C CA . SER A 1 182 ? 9.164 -14.024 -8.022 1.00 88.94 182 SER A CA 1
ATOM 1507 C C . SER A 1 182 ? 10.592 -14.363 -8.417 1.00 88.94 182 SER A C 1
ATOM 1509 O O . SER A 1 182 ? 11.496 -14.237 -7.594 1.00 88.94 182 SER A O 1
ATOM 1511 N N . VAL A 1 183 ? 10.812 -14.759 -9.673 1.00 90.19 183 VAL A N 1
ATOM 1512 C CA . VAL A 1 183 ? 12.150 -15.123 -10.159 1.00 90.19 183 VAL A CA 1
ATOM 1513 C C . VAL A 1 183 ? 13.090 -13.918 -10.101 1.00 90.19 183 VAL A C 1
ATOM 1515 O O . VAL A 1 183 ? 14.189 -14.027 -9.562 1.00 90.19 183 VAL A O 1
ATOM 1518 N N . PHE A 1 184 ? 12.646 -12.748 -10.572 1.00 87.50 184 PHE A N 1
ATOM 1519 C CA . PHE A 1 184 ? 13.454 -11.526 -10.494 1.00 87.50 184 PHE A CA 1
ATOM 1520 C C . PHE A 1 184 ? 13.740 -11.096 -9.050 1.00 87.50 184 PHE A C 1
ATOM 1522 O O . PHE A 1 184 ? 14.867 -10.712 -8.739 1.00 87.50 184 PHE A O 1
ATOM 1529 N N . GLY A 1 185 ? 12.748 -11.189 -8.160 1.00 84.50 185 GLY A N 1
ATOM 1530 C CA . GLY A 1 185 ? 12.921 -10.875 -6.742 1.00 84.50 185 GLY A CA 1
ATOM 1531 C C . GLY A 1 185 ? 13.932 -11.782 -6.059 1.00 84.50 185 GLY A C 1
ATOM 1532 O O . GLY A 1 185 ? 14.791 -11.297 -5.327 1.00 84.50 185 GLY A O 1
ATOM 1533 N N . LEU A 1 186 ? 13.893 -13.079 -6.360 1.00 87.00 186 LEU A N 1
ATOM 1534 C CA . LEU A 1 186 ? 14.825 -14.049 -5.798 1.00 87.00 186 LEU A CA 1
ATOM 1535 C C . LEU A 1 186 ? 16.259 -13.823 -6.299 1.00 87.00 186 LEU A C 1
ATOM 1537 O O . LEU A 1 186 ? 17.190 -13.871 -5.500 1.00 87.00 186 LEU A O 1
ATOM 1541 N N . ILE A 1 187 ? 16.440 -13.495 -7.583 1.00 88.12 187 ILE A N 1
ATOM 1542 C CA . ILE A 1 187 ? 17.756 -13.131 -8.138 1.00 88.12 187 ILE A CA 1
ATOM 1543 C C . ILE A 1 187 ? 18.328 -11.900 -7.421 1.00 88.12 187 ILE A C 1
ATOM 1545 O O . ILE A 1 187 ? 19.481 -11.921 -6.990 1.00 88.12 187 ILE A O 1
ATOM 1549 N N . LEU A 1 188 ? 17.525 -10.843 -7.258 1.00 83.31 188 LEU A N 1
ATOM 1550 C CA . LEU A 1 188 ? 17.949 -9.625 -6.558 1.00 83.31 188 LEU A CA 1
ATOM 1551 C C . LEU A 1 188 ? 18.287 -9.895 -5.089 1.00 83.31 188 LEU A C 1
ATOM 1553 O O . LEU A 1 188 ? 19.276 -9.370 -4.581 1.00 83.31 188 LEU A O 1
ATOM 1557 N N . PHE A 1 189 ? 17.495 -10.734 -4.425 1.00 82.50 189 PHE A N 1
ATOM 1558 C CA . PHE A 1 189 ? 17.717 -11.108 -3.034 1.00 82.50 189 PHE A CA 1
ATOM 1559 C C . PHE A 1 189 ? 19.036 -11.872 -2.843 1.00 82.50 189 PHE A C 1
ATOM 1561 O O . PHE A 1 189 ? 19.832 -11.512 -1.979 1.00 82.50 189 PHE A O 1
ATOM 1568 N N . VAL A 1 190 ? 19.314 -12.872 -3.688 1.00 85.75 190 VAL A N 1
ATOM 1569 C CA . VAL A 1 190 ? 20.581 -13.627 -3.651 1.00 85.75 190 VAL A CA 1
ATOM 1570 C C . VAL A 1 190 ? 21.776 -12.717 -3.936 1.00 85.75 190 VAL A C 1
ATOM 1572 O O . VAL A 1 190 ? 22.792 -12.798 -3.248 1.00 85.75 190 VAL A O 1
ATOM 1575 N N . PHE A 1 191 ? 21.655 -11.820 -4.918 1.00 84.69 191 PHE A N 1
ATOM 1576 C CA . PHE A 1 191 ? 22.706 -10.851 -5.223 1.00 84.69 191 PHE A CA 1
ATOM 1577 C C . PHE A 1 191 ? 23.026 -9.953 -4.019 1.00 84.69 191 PHE A C 1
ATOM 1579 O O . PHE A 1 191 ? 24.196 -9.727 -3.713 1.00 84.69 191 PHE A O 1
ATOM 1586 N N . PHE A 1 192 ? 21.995 -9.477 -3.317 1.00 79.06 192 PHE A N 1
ATOM 1587 C CA . PHE A 1 192 ? 22.157 -8.642 -2.130 1.00 79.06 192 PHE A CA 1
ATOM 1588 C C . PHE A 1 192 ? 22.849 -9.396 -0.984 1.00 79.06 192 PHE A C 1
ATOM 1590 O O . PHE A 1 192 ? 23.832 -8.897 -0.442 1.00 79.06 192 PHE A O 1
ATOM 1597 N N . LEU A 1 193 ? 22.418 -10.629 -0.687 1.00 80.19 193 LEU A N 1
ATOM 1598 C CA . LEU A 1 193 ? 23.046 -11.463 0.348 1.00 80.19 193 LEU A CA 1
ATOM 1599 C C . LEU A 1 193 ? 24.529 -11.745 0.066 1.00 80.19 193 LEU A C 1
ATOM 1601 O O . LEU A 1 193 ? 25.357 -11.680 0.971 1.00 80.19 193 LEU A O 1
ATOM 1605 N N . ASN A 1 194 ? 24.880 -12.026 -1.192 1.00 81.44 194 ASN A N 1
ATOM 1606 C CA . ASN A 1 194 ? 26.273 -12.276 -1.568 1.00 81.44 194 ASN A CA 1
ATOM 1607 C C . ASN A 1 194 ? 27.150 -11.026 -1.412 1.00 81.44 194 ASN A C 1
ATOM 1609 O O . ASN A 1 194 ? 28.322 -11.134 -1.057 1.00 81.44 194 ASN A O 1
ATOM 1613 N N . LYS A 1 195 ? 26.595 -9.837 -1.670 1.00 76.12 195 LYS A N 1
ATOM 1614 C CA . LYS A 1 195 ? 27.321 -8.576 -1.500 1.00 76.12 195 LYS A CA 1
ATOM 1615 C C . LYS A 1 195 ? 27.612 -8.280 -0.028 1.00 76.12 195 LYS A C 1
ATOM 1617 O O . LYS A 1 195 ? 28.731 -7.875 0.285 1.00 76.12 195 LYS A O 1
ATOM 1622 N N . ASP A 1 196 ? 26.639 -8.495 0.854 1.00 67.12 196 ASP A N 1
ATOM 1623 C CA . ASP A 1 196 ? 26.819 -8.257 2.291 1.00 67.12 196 ASP A CA 1
ATOM 1624 C C . ASP A 1 196 ? 27.915 -9.158 2.877 1.00 67.12 196 ASP A C 1
ATOM 1626 O O . ASP A 1 196 ? 28.765 -8.669 3.621 1.00 67.12 196 ASP A O 1
ATOM 1630 N N . ASN A 1 197 ? 27.972 -10.432 2.469 1.00 67.12 197 ASN A N 1
ATOM 1631 C CA . ASN A 1 197 ? 29.012 -11.365 2.920 1.00 67.12 197 ASN A CA 1
ATOM 1632 C C . ASN A 1 197 ? 30.424 -10.927 2.496 1.00 67.12 197 ASN A C 1
ATOM 1634 O O . ASN A 1 197 ? 31.340 -10.954 3.309 1.00 67.12 197 ASN A O 1
ATOM 1638 N N . ASN A 1 198 ? 30.592 -10.450 1.259 1.00 62.78 198 ASN A N 1
ATOM 1639 C CA . ASN A 1 198 ? 31.892 -9.998 0.746 1.00 62.78 198 ASN A CA 1
ATOM 1640 C C . ASN A 1 198 ? 32.367 -8.655 1.332 1.00 62.78 198 ASN A C 1
ATOM 1642 O O . ASN A 1 198 ? 33.492 -8.248 1.069 1.00 62.78 198 ASN A O 1
ATOM 1646 N N . THR A 1 199 ? 31.516 -7.925 2.061 1.00 59.38 199 THR A N 1
ATOM 1647 C CA . THR A 1 199 ? 31.877 -6.626 2.666 1.00 59.38 199 THR A CA 1
ATOM 1648 C C . THR A 1 199 ? 32.337 -6.786 4.125 1.00 59.38 199 THR A C 1
ATOM 1650 O O . THR A 1 199 ? 32.749 -5.813 4.750 1.00 59.38 199 THR A O 1
ATOM 1653 N N . GLN A 1 200 ? 32.238 -7.998 4.685 1.00 51.09 200 GLN A N 1
ATOM 1654 C CA . GLN A 1 200 ? 32.644 -8.329 6.059 1.00 51.09 200 GLN A CA 1
ATOM 1655 C C . GLN A 1 200 ? 34.013 -9.040 6.135 1.00 51.09 200 GLN A C 1
ATOM 1657 O O . GLN A 1 200 ? 34.463 -9.332 7.243 1.00 51.09 200 GLN A O 1
ATOM 1662 N N . GLU A 1 201 ? 34.659 -9.310 4.994 1.00 46.97 201 GLU A N 1
ATOM 1663 C CA . GLU A 1 201 ? 36.052 -9.788 4.879 1.00 46.97 201 GLU A CA 1
ATOM 1664 C C . GLU A 1 201 ? 37.002 -8.630 4.545 1.00 46.97 201 GLU A C 1
ATOM 1666 O O . GLU A 1 201 ? 38.125 -8.617 5.103 1.00 46.97 201 GLU A O 1
#

Foldseek 3Di:
DDPLLVVLLPDDLVVLVCCLVPVVVDDLVNVVSSVVSCVVVVHDDPPCSVVVSVVSVVVVVVVVVVVVCLVFCFQADPDPPAFEAAGLVLLLCLLLVQHVLLSLVRLLVRCVSVVHDNVVSVVLRVCLVVVLCVVCVVVVNNDPVVSSVSSNVSSVVSCVVRVCVPQNRHRHHHYDDCVVSVVVSVVSVVVVVVVVVVVVD

Secondary structure (DSSP, 8-state):
--HHHHHHTTS-HHHHHHHHH-GGGS-HHHHHHHHHHHHHTT----TTHHHHHHHHHHHHHHHHHHHHHHHHHTTB---TTS-EE--HHHHHHHHHHT-HHHHHHHHHHHHHHTT---HHHHHHHHHHHHHHHHHHHHTT--SHHHHHHHHHHHHHHHIIIIIIHHHTTT--BEEPP-HHHHHHHHHHHHHHHHHHHHT--

Solvent-accessible surface area (backbone atoms only — not comparable to full-atom values): 11214 Å² total; per-residue (Å²): 133,54,74,66,52,59,54,54,71,71,50,53,71,70,60,34,49,48,37,61,75,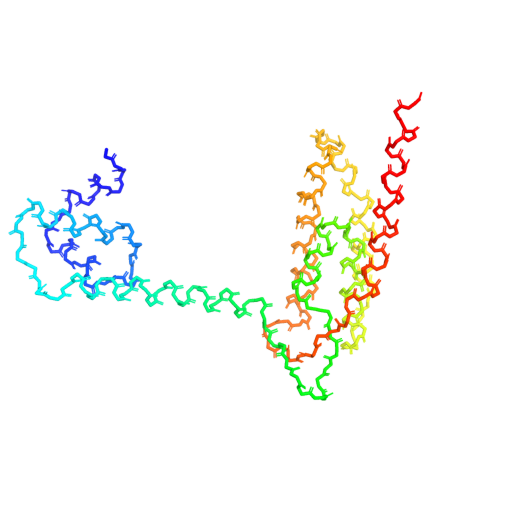38,51,93,83,46,54,73,66,58,30,52,51,29,52,53,51,39,55,75,68,69,54,92,70,68,97,56,51,67,60,53,48,52,50,53,52,51,54,49,51,49,51,53,50,49,54,52,47,45,75,62,56,55,38,66,40,91,58,90,85,42,54,64,27,63,46,69,57,55,37,52,52,43,8,33,75,64,32,48,61,56,22,28,51,46,52,29,51,33,27,50,70,70,76,41,84,37,62,73,42,50,50,49,32,54,51,47,67,62,46,49,61,54,53,27,52,76,70,71,45,70,51,75,77,43,49,42,54,52,22,44,53,53,44,52,52,51,38,56,71,46,44,53,68,74,48,58,82,80,57,62,23,23,77,40,82,58,61,67,63,48,54,56,40,50,54,53,50,53,53,50,56,55,52,58,60,68,72,75,114

Mean predicted aligned error: 10.97 Å

Sequence (201 aa):
MSALQQILSKKTDKELLFYINNIDKHTDEAVRLALAELRKRNVELPDQIELDIEAGFKIRAIRVLEKKKEIWTENVEEYLEAPEYYTKRAIYAFSILFSILIGTFMIASNRKTAGKEIWSVILFGILYIGLAPFVMAFIHLDKVPYWYIANSAGTLIMYELFWNRDFGKDIKYRTKSIWLPSVFGLILFVFFLNKDNNTQE

Radius of gyration: 25.04 Å; Cα contacts (8 Å, |Δi|>4): 176; chains: 1; bounding box: 70×29×62 Å

Organism: NCBI:txid1503925

pLDDT: mean 87.68, std 10.26, range [46.97, 97.44]

Nearest PDB structures (foldseek):
  1cnt-assembly1_4  TM=2.313E-01  e=5.531E+00  Homo sapiens